Protein AF-A0A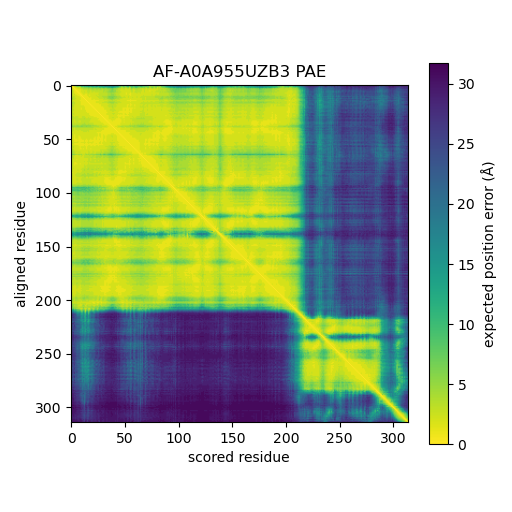955UZB3-F1 (afdb_monomer)

Secondary structure (DSSP, 8-state):
-PPP-GGGS--HHHHHHHHHHHHHHHHHHHHTTEEEETTTEEEEEE-HHHHHHHHHHHHHHTT---HHHHHHHHHHHHTT--BTTEEEEEEEE----GGGHHHHHHHTTTGGGTEEEEESSGGG-EEEE-EE-GGG-BTTB--SEEEEEEE--HHHHHHHHH--SSS-EEEEEEETTEEEEEEPPHHHHHHHHHHHHT-PPPS--GGGS-SS-----EEEEEE-SSEEEEEE----SSEEEEEEESS--S-STTS-HHHHHHHHHHHHHHHHHHHTTT-EEEE----B-TT-PBPPTTS-----PEEEE-----

Solvent-accessible surface area (backbone atoms only — not comparable to full-atom values): 17820 Å² total; per-residue (Å²): 76,82,82,83,53,76,81,74,47,59,56,60,77,55,34,67,76,45,39,71,64,42,50,52,51,50,56,59,56,44,59,39,28,50,46,64,42,64,91,42,34,34,36,36,51,38,35,73,61,59,40,51,49,48,47,51,51,47,32,49,75,70,61,56,81,48,69,70,61,49,50,50,46,47,55,64,48,48,77,40,50,33,33,60,47,28,50,18,29,40,39,36,54,59,64,91,50,77,91,46,41,64,64,53,36,65,57,48,59,70,42,64,84,24,36,29,46,33,34,41,61,76,94,77,34,38,76,32,57,41,44,61,49,68,92,72,61,50,102,89,52,60,66,54,64,46,50,34,35,34,64,35,54,74,66,47,43,53,47,56,69,67,43,45,91,89,33,34,42,27,45,36,29,70,26,96,79,52,70,33,64,31,72,56,50,72,62,29,50,54,52,53,43,24,40,42,69,50,62,65,79,78,82,70,62,51,84,80,53,65,90,60,76,81,85,57,71,60,47,74,78,45,76,60,94,47,36,34,34,29,36,60,71,69,91,59,94,46,58,52,39,36,53,44,65,67,62,94,64,85,31,48,76,73,38,56,69,68,45,53,50,50,48,56,51,51,53,50,50,53,38,52,59,32,45,78,69,74,29,55,52,50,81,53,89,55,44,56,47,83,81,74,51,84,69,60,99,86,59,82,58,26,71,39,46,38,47,33,58,60,80,85,88,121

Sequence (314 aa):
MSALAASDLLDRARYERVRDAYRARVIAHKRDRRVAVGELVSLVFEDRETVRYQILEMARVERIDDPAKLAHEIEVYGELLPTSHELAATLFIEIPEMGRIRSELDRLLGIDAHVALVVGRGDGAARVRARFDERQMEADRISAVHYLRFPLDDGARARFLASDDAEPARLVIDHPAYAFETELAGGVRESLRRDLRGETPSLLDPSSVPAGAPTAPVRVLEEDALVRVVEPALRRRVVHLRVEPRAAVASLADCEPAVAAALFEKARGIAGSLAARGVAARVVGVFQAADGRAAPADAGAALEVVSLEASTDA

Mean predicted aligned error: 13.94 Å

Radius of gyration: 27.46 Å; Cα contacts (8 Å, |Δi|>4): 527; chains: 1; bounding box: 63×45×78 Å

Nearest PDB structures (foldseek):
  3fjv-assembly1_A  TM=9.190E-01  e=9.239E-17  Burkholderia pseud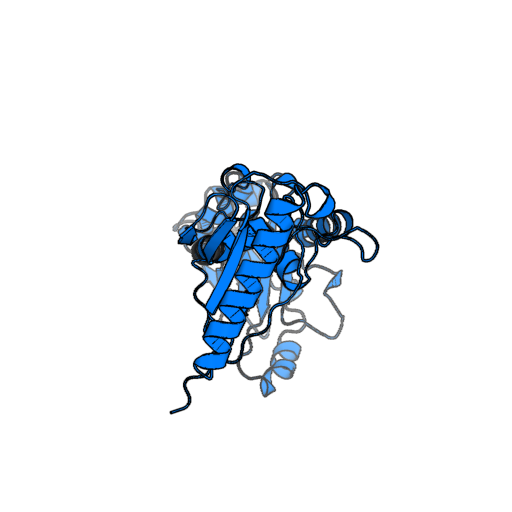omallei K96243
  3fjv-assembly1_B  TM=9.157E-01  e=4.015E-14  Burkholderia pseudomallei K96243
  6j65-assembly1_B  TM=5.596E-01  e=3.535E-02  Homo sapiens
  4egu-assembly1_B  TM=5.443E-01  e=5.544E-02  Clostridioides difficile 630
  3ksv-assembly1_A-2  TM=5.662E-01  e=6.205E-02  Leishmania major

Foldseek 3Di:
DDADDPLLADQLQLCVVCVVVLVVVVVVLQVLQWDDWPDFKIKGWDAPSNLRNVLNVCCNVVVPPDPVVSVVSSVVSSVQHAELFKIKIKMAGHDPDPVCVVVVFQLCQPLQQFKWKWWFDDPPIDTFRKHWDPVQDDNRTDDRMTMIMGGHDPSNSVRLLVGDPRTWIKIFGCDPSRGTIDTNDPSNSVQVNCSSVVNHDDSDDNVVRDQFHDPAVWAFPDDDPFWTKTFHPDDDLWTKIFIGTPDDAQFLVRDDPVSNVVSVVVLVVVCVVCVVVVWHKDWDFAAAGRNGDGDPPPDDGGGDIIITDDDPPD

Structure (mmCIF, N/CA/C/O backbone):
data_AF-A0A955UZB3-F1
#
_entry.id   AF-A0A955UZB3-F1
#
loop_
_atom_site.group_PDB
_atom_site.id
_atom_site.type_symbol
_atom_site.label_atom_id
_atom_site.label_alt_id
_atom_site.label_comp_id
_atom_site.label_asym_id
_atom_site.label_entity_id
_atom_site.label_seq_id
_atom_site.pdbx_PDB_ins_code
_atom_site.Cartn_x
_atom_site.Cartn_y
_atom_site.Cartn_z
_atom_site.occupancy
_atom_site.B_iso_or_equiv
_atom_site.auth_seq_id
_atom_site.auth_comp_id
_atom_site.auth_asym_id
_atom_site.auth_atom_id
_atom_site.pdbx_PDB_model_num
ATOM 1 N N . MET A 1 1 ? 10.218 7.848 8.404 1.00 74.56 1 MET A N 1
ATOM 2 C CA . MET A 1 1 ? 10.683 7.100 7.222 1.00 74.56 1 MET A CA 1
ATOM 3 C C . MET A 1 1 ? 11.091 8.089 6.140 1.00 74.56 1 MET A C 1
ATOM 5 O O . MET A 1 1 ? 10.498 9.158 6.079 1.00 74.56 1 MET A O 1
ATOM 9 N N . SER A 1 2 ? 12.118 7.780 5.349 1.00 76.31 2 SER A N 1
ATOM 10 C CA . SER A 1 2 ? 12.613 8.665 4.284 1.00 76.31 2 SER A CA 1
ATOM 11 C C . SER A 1 2 ? 11.694 8.633 3.060 1.00 76.31 2 SER A C 1
ATOM 13 O O . SER A 1 2 ? 11.136 7.579 2.747 1.00 76.31 2 SER A O 1
ATOM 15 N N . ALA A 1 3 ? 11.582 9.752 2.339 1.00 85.50 3 ALA A N 1
ATOM 16 C CA . ALA A 1 3 ? 10.900 9.800 1.045 1.00 85.50 3 ALA A CA 1
ATOM 17 C C . ALA A 1 3 ? 11.567 8.855 0.025 1.00 85.50 3 ALA A C 1
ATOM 19 O O . ALA A 1 3 ? 12.740 8.488 0.170 1.00 85.50 3 ALA A O 1
ATOM 20 N N . LEU A 1 4 ? 10.814 8.400 -0.977 1.00 90.12 4 LEU A N 1
ATOM 21 C CA . LEU A 1 4 ? 11.386 7.700 -2.130 1.00 90.12 4 LEU A CA 1
ATOM 22 C C . LEU A 1 4 ? 12.023 8.721 -3.076 1.00 90.12 4 LEU A C 1
ATOM 24 O O . LEU A 1 4 ? 11.486 9.804 -3.283 1.00 90.12 4 LEU A O 1
ATOM 28 N N . ALA A 1 5 ? 13.166 8.364 -3.649 1.00 90.06 5 ALA A N 1
ATOM 29 C CA . ALA A 1 5 ? 13.839 9.118 -4.695 1.00 90.06 5 ALA A CA 1
ATOM 30 C C . ALA A 1 5 ? 13.993 8.251 -5.949 1.00 90.06 5 ALA A C 1
ATOM 32 O O . ALA A 1 5 ? 13.895 7.026 -5.895 1.00 90.06 5 ALA A O 1
ATOM 33 N N . ALA A 1 6 ? 14.309 8.867 -7.089 1.00 88.31 6 ALA A N 1
ATOM 34 C CA . ALA A 1 6 ? 14.537 8.128 -8.334 1.00 88.31 6 ALA A CA 1
ATOM 35 C C . ALA A 1 6 ? 15.644 7.060 -8.200 1.00 88.31 6 ALA A C 1
ATOM 37 O O . ALA A 1 6 ? 15.563 6.006 -8.822 1.00 88.31 6 ALA A O 1
ATOM 38 N N . SER A 1 7 ? 16.644 7.287 -7.340 1.00 89.25 7 SER A N 1
ATOM 39 C CA . SER A 1 7 ? 17.710 6.319 -7.039 1.00 89.25 7 SER A CA 1
ATOM 40 C C . SER A 1 7 ? 17.229 5.060 -6.308 1.00 89.25 7 SER A C 1
ATOM 42 O O . SER A 1 7 ? 17.940 4.058 -6.291 1.00 89.25 7 SER A O 1
ATOM 44 N N . ASP A 1 8 ? 16.040 5.097 -5.704 1.00 90.81 8 ASP A N 1
ATOM 45 C CA . ASP A 1 8 ? 15.404 3.936 -5.077 1.00 90.81 8 ASP A CA 1
ATOM 46 C C . ASP A 1 8 ? 14.668 3.041 -6.078 1.00 90.81 8 ASP A C 1
ATOM 48 O O . ASP A 1 8 ? 14.167 1.978 -5.700 1.00 90.81 8 ASP A O 1
ATOM 52 N N . LEU A 1 9 ? 14.566 3.479 -7.334 1.00 91.44 9 LEU A N 1
ATOM 53 C CA . LEU A 1 9 ? 13.826 2.813 -8.392 1.00 91.44 9 LEU A CA 1
ATOM 54 C C . LEU A 1 9 ? 14.780 2.232 -9.435 1.00 91.44 9 LEU A C 1
ATOM 56 O O . LEU A 1 9 ? 15.877 2.730 -9.689 1.00 91.44 9 LEU A O 1
ATOM 60 N N . LEU A 1 10 ? 14.334 1.151 -10.061 1.00 88.00 10 LEU A N 1
ATOM 61 C CA . LEU A 1 10 ? 14.941 0.638 -11.276 1.00 88.00 10 LEU A CA 1
ATOM 62 C C . LEU A 1 10 ? 14.291 1.314 -12.479 1.00 88.00 10 LEU A C 1
ATOM 64 O O . LEU A 1 10 ? 13.076 1.499 -12.497 1.00 88.00 10 LEU A O 1
ATOM 68 N N . ASP A 1 11 ? 15.080 1.605 -13.512 1.00 86.19 11 ASP A N 1
ATOM 69 C CA . ASP A 1 11 ? 14.500 1.876 -14.824 1.00 86.19 11 ASP A CA 1
ATOM 70 C C . ASP A 1 11 ? 13.706 0.657 -15.319 1.00 86.19 11 ASP A C 1
ATOM 72 O O . ASP A 1 11 ? 13.878 -0.474 -14.848 1.00 86.19 11 ASP A O 1
ATOM 76 N N . ARG A 1 12 ? 12.834 0.882 -16.300 1.00 85.19 12 ARG A N 1
ATOM 77 C CA . ARG A 1 12 ? 11.923 -0.143 -16.812 1.00 85.19 12 ARG A CA 1
ATOM 78 C C . ARG A 1 12 ? 12.655 -1.399 -17.296 1.00 85.19 12 ARG A C 1
ATOM 80 O O . ARG A 1 12 ? 12.210 -2.509 -17.018 1.00 85.19 12 ARG A O 1
ATOM 87 N N . ALA A 1 13 ? 13.796 -1.255 -17.971 1.00 81.00 13 ALA A N 1
ATOM 88 C CA . ALA A 1 13 ? 14.553 -2.391 -18.498 1.00 81.00 13 ALA A CA 1
ATOM 89 C C . ALA A 1 13 ? 15.200 -3.237 -17.388 1.00 81.00 13 ALA A C 1
ATOM 91 O O . ALA A 1 13 ? 15.264 -4.465 -17.499 1.00 81.00 13 ALA A O 1
ATOM 92 N N . ARG A 1 14 ? 15.692 -2.601 -16.320 1.00 84.94 14 ARG A N 1
ATOM 93 C CA . ARG A 1 14 ? 16.215 -3.271 -15.120 1.00 84.94 14 ARG A CA 1
ATOM 94 C C . ARG A 1 14 ? 15.098 -3.907 -14.311 1.00 84.94 14 ARG A C 1
ATOM 96 O O . ARG A 1 14 ? 15.254 -5.042 -13.863 1.00 84.94 14 ARG A O 1
ATOM 103 N N . TYR A 1 15 ? 13.976 -3.207 -14.171 1.00 88.56 15 TYR A N 1
ATOM 104 C CA . TYR A 1 15 ? 12.812 -3.689 -13.444 1.00 88.56 15 TYR A CA 1
ATOM 105 C C . TYR A 1 15 ? 12.257 -4.977 -14.054 1.00 88.56 15 TYR A C 1
ATOM 107 O O . TYR A 1 15 ? 12.118 -5.964 -13.336 1.00 88.56 15 TYR A O 1
ATOM 115 N N . GLU A 1 16 ? 12.052 -5.019 -15.375 1.00 83.88 16 GLU A N 1
ATOM 116 C CA . GLU A 1 16 ? 11.530 -6.204 -16.078 1.00 83.88 16 GLU A CA 1
ATOM 117 C C . GLU A 1 16 ? 12.358 -7.475 -15.814 1.00 83.88 16 GLU A C 1
ATOM 119 O O . GLU A 1 16 ? 11.808 -8.572 -15.747 1.00 83.88 16 GLU A O 1
ATOM 124 N N . ARG A 1 17 ? 13.673 -7.354 -15.581 1.00 83.31 17 ARG A N 1
ATOM 125 C CA . ARG A 1 17 ? 14.538 -8.514 -15.293 1.00 83.31 17 ARG A CA 1
ATOM 126 C C . ARG A 1 17 ? 14.298 -9.147 -13.933 1.00 83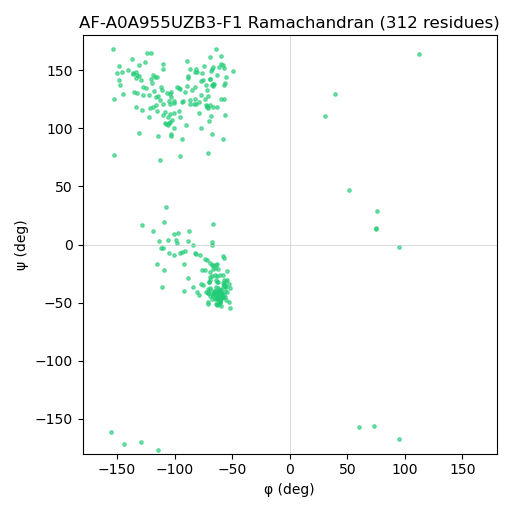.31 17 ARG A C 1
ATOM 128 O O . ARG A 1 17 ? 14.509 -10.345 -13.772 1.00 83.31 17 ARG A O 1
ATOM 135 N N . VAL A 1 18 ? 13.927 -8.341 -12.945 1.00 86.50 18 VAL A N 1
ATOM 136 C CA . VAL A 1 18 ? 13.746 -8.790 -11.557 1.00 86.50 18 VAL A CA 1
ATOM 137 C C . VAL A 1 18 ? 12.285 -8.796 -11.134 1.00 86.50 18 VAL A C 1
ATOM 139 O O . VAL A 1 18 ? 11.983 -9.215 -10.015 1.00 86.50 18 VAL A O 1
ATOM 142 N N . ARG A 1 19 ? 11.384 -8.349 -12.016 1.00 90.31 19 ARG A N 1
ATOM 143 C CA . ARG A 1 19 ? 9.974 -8.099 -11.731 1.00 90.31 19 ARG A CA 1
ATOM 144 C C . ARG A 1 19 ? 9.293 -9.294 -11.092 1.00 90.31 19 ARG A C 1
ATOM 146 O O . ARG A 1 19 ? 8.656 -9.118 -10.063 1.00 90.31 19 ARG A O 1
ATOM 153 N N . ASP A 1 20 ? 9.444 -10.493 -11.646 1.00 84.38 20 ASP A N 1
ATOM 154 C CA . ASP A 1 20 ? 8.743 -11.673 -11.127 1.00 84.38 20 ASP A CA 1
ATOM 155 C C . ASP A 1 20 ? 9.202 -12.038 -9.710 1.00 84.38 20 ASP A C 1
ATOM 157 O O . ASP A 1 20 ? 8.376 -12.276 -8.825 1.00 84.38 20 ASP A O 1
ATOM 161 N N . ALA A 1 21 ? 10.513 -11.995 -9.458 1.00 84.81 21 ALA A N 1
ATOM 162 C CA . ALA A 1 21 ? 11.074 -12.248 -8.135 1.00 84.81 21 ALA A CA 1
ATOM 163 C C . ALA A 1 21 ? 10.688 -11.148 -7.133 1.00 84.81 21 ALA A C 1
ATOM 165 O O . ALA A 1 21 ? 10.323 -11.443 -5.995 1.00 84.81 21 ALA A O 1
ATOM 166 N N . TYR A 1 22 ? 10.736 -9.880 -7.548 1.00 91.81 22 TYR A N 1
ATOM 167 C CA . TYR A 1 22 ? 10.346 -8.758 -6.699 1.00 91.81 22 TYR A CA 1
ATOM 168 C C . TYR A 1 22 ? 8.847 -8.768 -6.393 1.00 91.81 22 TYR A C 1
ATOM 170 O O . TYR A 1 22 ? 8.462 -8.652 -5.234 1.00 91.81 22 TYR A O 1
ATOM 178 N N . ARG A 1 23 ? 7.999 -9.019 -7.395 1.00 91.94 23 ARG A N 1
ATOM 179 C CA . ARG A 1 23 ? 6.551 -9.186 -7.236 1.00 91.94 23 ARG A CA 1
ATOM 180 C C . ARG A 1 23 ? 6.226 -10.306 -6.253 1.00 91.94 23 ARG A C 1
ATOM 182 O O . ARG A 1 23 ? 5.368 -10.116 -5.399 1.00 91.94 23 ARG A O 1
ATOM 189 N N . ALA A 1 24 ? 6.914 -11.446 -6.331 1.00 87.94 24 ALA A N 1
ATOM 190 C CA . ALA A 1 24 ? 6.729 -12.533 -5.369 1.00 87.94 24 ALA A CA 1
ATOM 191 C C . ALA A 1 24 ? 7.068 -12.096 -3.931 1.00 87.94 24 ALA A C 1
ATOM 193 O O . ALA A 1 24 ? 6.295 -12.376 -3.013 1.00 87.94 24 ALA A O 1
ATOM 194 N N . ARG A 1 25 ? 8.169 -11.351 -3.738 1.00 93.62 25 ARG A N 1
ATOM 195 C CA . ARG A 1 25 ? 8.534 -10.776 -2.430 1.00 93.62 25 ARG A CA 1
ATOM 196 C C . ARG A 1 25 ? 7.497 -9.769 -1.932 1.00 93.62 25 ARG A C 1
ATOM 198 O O . ARG A 1 25 ? 7.107 -9.845 -0.773 1.00 93.62 25 ARG A O 1
ATOM 205 N N . VAL A 1 26 ? 6.995 -8.887 -2.798 1.00 93.56 26 VAL A N 1
ATOM 206 C CA . VAL A 1 26 ? 5.958 -7.901 -2.448 1.00 93.56 26 VAL A CA 1
ATOM 207 C C . VAL A 1 26 ? 4.631 -8.580 -2.099 1.00 93.56 26 VAL A C 1
ATOM 209 O O . VAL A 1 26 ? 3.981 -8.176 -1.142 1.00 93.56 26 VAL A O 1
ATOM 212 N N . ILE A 1 27 ? 4.227 -9.634 -2.817 1.00 88.06 27 ILE A N 1
ATOM 213 C CA . ILE A 1 27 ? 3.024 -10.415 -2.477 1.00 88.06 27 ILE A CA 1
ATOM 214 C C . ILE A 1 27 ? 3.173 -11.058 -1.098 1.00 88.06 27 ILE A C 1
ATOM 216 O O . ILE A 1 27 ? 2.236 -11.010 -0.306 1.00 88.06 27 ILE A O 1
ATOM 220 N N . ALA A 1 28 ? 4.334 -11.655 -0.808 1.00 92.62 28 ALA A N 1
ATOM 221 C CA . ALA A 1 28 ? 4.604 -12.240 0.502 1.00 92.62 28 ALA A CA 1
ATOM 222 C C . ALA A 1 28 ? 4.559 -11.174 1.606 1.00 92.62 28 ALA A C 1
ATOM 224 O O . ALA A 1 28 ? 3.878 -11.373 2.606 1.00 92.62 28 ALA A O 1
ATOM 225 N N . HIS A 1 29 ? 5.196 -10.025 1.376 1.00 95.19 29 HIS A N 1
ATOM 226 C CA . HIS A 1 29 ? 5.191 -8.877 2.283 1.00 95.19 29 HIS A CA 1
ATOM 227 C C . HIS A 1 29 ? 3.784 -8.335 2.550 1.00 95.19 29 HIS A C 1
ATOM 229 O O . HIS A 1 29 ? 3.411 -8.117 3.697 1.00 95.19 29 HIS A O 1
ATOM 235 N N . LYS A 1 30 ? 2.948 -8.209 1.510 1.00 93.94 30 LYS A N 1
ATOM 236 C CA . LYS A 1 30 ? 1.568 -7.715 1.634 1.00 93.94 30 LYS A CA 1
ATOM 237 C C . LYS A 1 30 ? 0.659 -8.602 2.492 1.00 93.94 30 LYS A C 1
ATOM 239 O O . LYS A 1 30 ? -0.389 -8.122 2.921 1.00 93.94 30 LYS A O 1
ATOM 244 N N . ARG A 1 31 ? 1.029 -9.859 2.773 1.00 94.75 31 ARG A N 1
ATOM 245 C CA . ARG A 1 31 ? 0.251 -10.737 3.670 1.00 94.75 31 ARG A CA 1
ATOM 246 C C . ARG A 1 31 ? 0.158 -10.164 5.080 1.00 94.75 31 ARG A C 1
ATOM 248 O O . ARG A 1 31 ? -0.932 -10.139 5.634 1.00 94.75 31 ARG A O 1
ATOM 255 N N . ASP A 1 32 ? 1.257 -9.616 5.591 1.00 97.12 32 ASP A N 1
ATOM 256 C CA . ASP A 1 32 ? 1.308 -8.963 6.905 1.00 97.12 32 ASP A CA 1
ATOM 257 C C . ASP A 1 32 ? 0.929 -7.472 6.835 1.00 97.12 32 ASP A C 1
ATOM 259 O O . ASP A 1 32 ? 1.111 -6.718 7.786 1.00 97.12 32 ASP A O 1
ATOM 263 N N . ARG A 1 33 ? 0.386 -7.019 5.702 1.00 97.62 33 ARG A N 1
ATOM 264 C CA . ARG A 1 33 ? -0.089 -5.641 5.501 1.00 97.62 33 ARG A CA 1
ATOM 265 C C . ARG A 1 33 ? -1.584 -5.548 5.280 1.00 97.62 33 ARG A C 1
ATOM 267 O O . ARG A 1 33 ? -2.131 -4.454 5.363 1.00 97.62 33 ARG A O 1
ATOM 274 N N . ARG A 1 34 ? -2.231 -6.664 4.946 1.00 97.69 34 ARG A N 1
ATOM 275 C CA . ARG A 1 34 ? -3.636 -6.700 4.559 1.00 97.69 34 ARG A CA 1
ATOM 276 C C . ARG A 1 34 ? -4.493 -7.226 5.698 1.00 97.69 34 ARG A C 1
ATOM 278 O O . ARG A 1 34 ? -4.254 -8.315 6.206 1.00 97.69 34 ARG A O 1
ATOM 285 N N . VAL A 1 35 ? -5.522 -6.468 6.047 1.00 98.50 35 VAL A N 1
ATOM 286 C CA . VAL A 1 35 ? -6.464 -6.803 7.113 1.00 98.50 35 VAL A CA 1
ATOM 287 C C . VAL A 1 35 ? -7.873 -6.690 6.557 1.00 98.50 35 VAL A C 1
ATOM 289 O O . VAL A 1 35 ? -8.297 -5.607 6.162 1.00 98.50 35 VAL A O 1
ATOM 292 N N . ALA A 1 36 ? -8.589 -7.809 6.498 1.00 98.31 36 ALA A N 1
ATOM 293 C CA . ALA A 1 36 ? -10.021 -7.800 6.221 1.00 98.31 36 ALA A CA 1
ATOM 294 C C . ALA A 1 36 ? -10.778 -7.329 7.468 1.00 98.31 36 ALA A C 1
ATOM 296 O O . ALA A 1 36 ? -10.397 -7.682 8.580 1.00 98.31 36 ALA A O 1
ATOM 297 N N . VAL A 1 37 ? -11.833 -6.540 7.282 1.00 98.25 37 VAL A N 1
ATOM 298 C CA . VAL A 1 37 ? -12.716 -6.057 8.346 1.00 98.25 37 VAL A CA 1
ATOM 299 C C . VAL A 1 37 ? -14.151 -6.315 7.904 1.00 98.25 37 VAL A C 1
ATOM 301 O O . VAL A 1 37 ? -14.734 -5.549 7.136 1.00 98.25 37 VAL A O 1
ATOM 304 N N . GLY A 1 38 ? -14.711 -7.435 8.358 1.00 97.25 38 GLY A N 1
ATOM 305 C CA . GLY A 1 38 ? -15.972 -7.964 7.836 1.00 97.25 38 GLY A CA 1
ATOM 306 C C . GLY A 1 38 ? -15.825 -8.582 6.439 1.00 97.25 38 GLY A C 1
ATOM 307 O O . GLY A 1 38 ? -14.745 -9.025 6.057 1.00 97.25 38 GLY A O 1
ATOM 308 N N . GLU A 1 39 ? -16.928 -8.635 5.693 1.00 94.75 39 GLU A N 1
ATOM 309 C CA . GLU A 1 39 ? -17.024 -9.354 4.411 1.00 94.75 39 GLU A CA 1
ATOM 310 C C . GLU A 1 39 ? -16.630 -8.526 3.179 1.00 94.75 39 GLU A C 1
ATOM 312 O O . GLU A 1 39 ? -16.186 -9.089 2.183 1.00 94.75 39 GLU A O 1
ATOM 317 N N . LEU A 1 40 ? -16.815 -7.205 3.229 1.00 96.06 40 LEU A N 1
ATOM 318 C CA . LEU A 1 40 ? -16.673 -6.305 2.079 1.00 96.06 40 LEU A CA 1
ATOM 319 C C . LEU A 1 40 ? -15.440 -5.413 2.157 1.00 96.06 40 LEU A C 1
ATOM 321 O O . LEU A 1 40 ? -15.023 -4.887 1.136 1.00 96.06 40 LEU A O 1
ATOM 325 N N . VAL A 1 41 ? -14.878 -5.177 3.340 1.00 97.75 41 VAL A N 1
ATOM 326 C CA . VAL A 1 41 ? -13.824 -4.172 3.515 1.00 97.75 41 VAL A CA 1
ATOM 327 C C . VAL A 1 41 ? -12.493 -4.837 3.815 1.00 97.75 41 VAL A C 1
ATOM 329 O O . VAL A 1 41 ? -12.396 -5.695 4.690 1.00 97.75 41 VAL A O 1
ATOM 332 N N . SER A 1 42 ? -11.439 -4.402 3.129 1.00 97.81 42 SER A N 1
ATOM 333 C CA . SER A 1 42 ? -10.064 -4.712 3.512 1.00 97.81 42 SER A CA 1
ATOM 334 C C . SER A 1 42 ? -9.190 -3.464 3.494 1.00 97.81 42 SER A C 1
ATOM 336 O O . SER A 1 42 ? -9.392 -2.566 2.683 1.00 97.81 42 SER A O 1
ATOM 338 N N . LEU A 1 43 ? -8.221 -3.386 4.402 1.00 98.56 43 LEU A N 1
ATOM 339 C CA . LEU A 1 43 ? -7.203 -2.342 4.413 1.00 98.56 43 LEU A CA 1
ATOM 340 C C . LEU A 1 43 ? -5.852 -2.967 4.090 1.00 98.56 43 LEU A C 1
ATOM 342 O O . LEU A 1 43 ? -5.499 -4.006 4.645 1.00 98.56 43 LEU A O 1
ATOM 346 N N . VAL A 1 44 ? -5.085 -2.323 3.216 1.00 98.19 44 VAL A N 1
ATOM 347 C CA . VAL A 1 44 ? -3.671 -2.621 2.978 1.00 98.19 44 VAL A CA 1
ATOM 348 C C . VAL A 1 44 ? -2.859 -1.461 3.530 1.00 98.19 44 VAL A C 1
ATOM 350 O O . VAL A 1 44 ? -2.916 -0.364 2.987 1.00 98.19 44 VAL A O 1
ATOM 353 N N . PHE A 1 45 ? -2.116 -1.692 4.608 1.00 98.50 45 PHE A N 1
ATOM 354 C CA . PHE A 1 45 ? -1.209 -0.691 5.160 1.00 98.50 45 PHE A CA 1
ATOM 355 C C . PHE A 1 45 ? 0.009 -0.516 4.257 1.00 98.50 45 PHE A C 1
ATOM 357 O O . PHE A 1 45 ? 0.780 -1.458 4.046 1.00 98.50 45 PHE A O 1
ATOM 364 N N . GLU A 1 46 ? 0.178 0.698 3.754 1.00 97.88 46 GLU A N 1
ATOM 365 C CA . GLU A 1 46 ? 1.217 1.042 2.795 1.00 97.88 46 GLU A CA 1
ATOM 366 C C . GLU A 1 46 ? 2.549 1.315 3.508 1.00 97.88 46 GLU A C 1
ATOM 368 O O . GLU A 1 46 ? 2.592 1.784 4.646 1.00 97.88 46 GLU A O 1
ATOM 373 N N . ASP A 1 47 ? 3.652 0.999 2.838 1.00 96.88 47 ASP A N 1
ATOM 374 C CA . ASP A 1 47 ? 5.006 1.331 3.261 1.00 96.88 47 ASP A CA 1
ATOM 375 C C . ASP A 1 47 ? 5.899 1.657 2.070 1.00 96.88 47 ASP A C 1
ATOM 377 O O . ASP A 1 47 ? 5.464 1.749 0.923 1.00 96.88 47 ASP A O 1
ATOM 381 N N . ARG A 1 48 ? 7.195 1.805 2.340 1.00 95.50 48 ARG A N 1
ATOM 382 C CA . ARG A 1 48 ? 8.183 2.064 1.301 1.00 95.50 48 ARG A CA 1
ATOM 383 C C . ARG A 1 48 ? 8.179 1.021 0.183 1.00 95.50 48 ARG A C 1
ATOM 385 O O . ARG A 1 48 ? 8.383 1.400 -0.963 1.00 95.50 48 ARG A O 1
ATOM 392 N N . GLU A 1 49 ? 7.960 -0.259 0.473 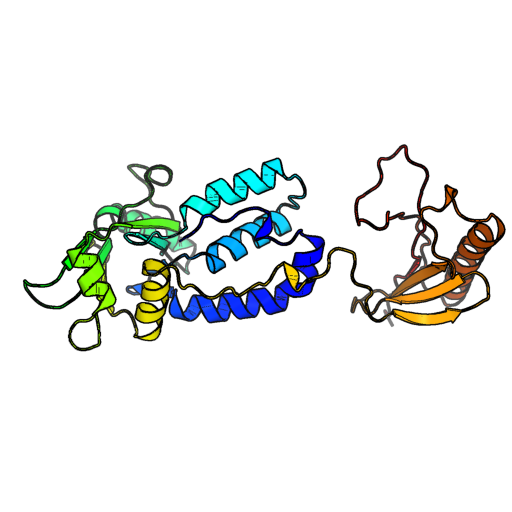1.00 95.81 49 GLU A N 1
ATOM 393 C CA . GLU A 1 49 ? 8.038 -1.327 -0.527 1.00 95.81 49 GLU A CA 1
ATOM 394 C C . GLU A 1 49 ? 6.747 -1.496 -1.320 1.00 95.81 49 GLU A C 1
ATOM 396 O O . GLU A 1 49 ? 6.807 -1.752 -2.525 1.00 95.81 49 GLU A O 1
ATOM 401 N N . THR A 1 50 ? 5.583 -1.328 -0.690 1.00 95.81 50 THR A N 1
ATOM 402 C CA . THR A 1 50 ? 4.309 -1.349 -1.414 1.00 95.81 50 THR A CA 1
ATOM 403 C C . THR A 1 50 ? 4.205 -0.160 -2.368 1.00 95.81 50 THR A C 1
ATOM 405 O O . THR A 1 50 ? 3.847 -0.364 -3.532 1.00 95.81 50 THR A O 1
ATOM 408 N N . VAL A 1 51 ? 4.625 1.028 -1.918 1.00 96.12 51 VAL A N 1
ATOM 409 C CA . VAL A 1 51 ? 4.676 2.263 -2.714 1.00 96.12 51 VAL A CA 1
ATOM 410 C C . VAL A 1 51 ? 5.726 2.160 -3.820 1.00 96.12 51 VAL A C 1
ATOM 412 O O . VAL A 1 51 ? 5.427 2.426 -4.984 1.00 96.12 51 VAL A O 1
ATOM 415 N N . ARG A 1 52 ? 6.943 1.688 -3.507 1.00 96.69 52 ARG A N 1
ATOM 416 C CA . ARG A 1 52 ? 7.985 1.447 -4.522 1.00 96.69 52 ARG A CA 1
ATOM 417 C C . ARG A 1 52 ? 7.485 0.503 -5.615 1.00 96.69 52 ARG A C 1
ATOM 419 O O . ARG A 1 52 ? 7.695 0.766 -6.798 1.00 96.69 52 ARG A O 1
ATOM 426 N N . TYR A 1 53 ? 6.819 -0.587 -5.235 1.00 96.00 53 TYR A N 1
ATOM 427 C CA . TYR A 1 53 ? 6.251 -1.530 -6.194 1.00 96.00 53 TYR A CA 1
ATOM 428 C C . TYR A 1 53 ? 5.161 -0.896 -7.067 1.00 96.00 53 TYR A C 1
ATOM 430 O O . TYR A 1 53 ? 5.159 -1.143 -8.271 1.00 96.00 53 TYR A O 1
ATOM 438 N N . GLN A 1 54 ? 4.275 -0.072 -6.496 1.00 94.19 54 GLN A N 1
ATOM 439 C CA . GLN A 1 54 ? 3.245 0.647 -7.255 1.00 94.19 54 GLN A CA 1
ATOM 440 C C . GLN A 1 54 ? 3.864 1.580 -8.299 1.00 94.19 54 GLN A C 1
ATOM 442 O O . GLN A 1 54 ? 3.514 1.471 -9.471 1.00 94.19 54 GLN A O 1
ATOM 447 N N . ILE A 1 55 ? 4.842 2.405 -7.912 1.00 95.25 55 ILE A N 1
ATOM 448 C CA . ILE A 1 55 ? 5.525 3.324 -8.837 1.00 95.25 55 ILE A CA 1
ATOM 449 C C . ILE A 1 55 ? 6.205 2.549 -9.974 1.00 95.25 55 ILE A C 1
ATOM 451 O O . ILE A 1 55 ? 6.085 2.920 -11.140 1.00 95.25 55 ILE A O 1
ATOM 455 N N . LEU A 1 56 ? 6.893 1.444 -9.660 1.00 94.88 56 LEU A N 1
ATOM 456 C CA . LEU A 1 56 ? 7.559 0.619 -10.674 1.00 94.88 56 LEU A CA 1
ATOM 457 C C . LEU A 1 56 ? 6.565 -0.041 -11.638 1.00 94.88 56 LEU A C 1
ATOM 459 O O . LEU A 1 56 ? 6.820 -0.091 -12.841 1.00 94.88 56 LEU A O 1
ATOM 463 N N . GLU A 1 57 ? 5.431 -0.535 -11.137 1.00 94.50 57 GLU A N 1
ATOM 464 C CA . GLU A 1 57 ? 4.392 -1.113 -11.992 1.00 94.50 57 GLU A CA 1
ATOM 465 C C . GLU A 1 57 ? 3.701 -0.053 -12.853 1.00 94.50 57 GLU A C 1
ATOM 467 O O . GLU A 1 57 ? 3.467 -0.320 -14.033 1.00 94.50 57 GLU A O 1
ATOM 472 N N . MET A 1 58 ? 3.445 1.144 -12.318 1.00 89.06 58 MET A N 1
ATOM 473 C CA . MET A 1 58 ? 2.900 2.267 -13.088 1.00 89.06 58 MET A CA 1
ATOM 474 C C . MET A 1 58 ? 3.859 2.696 -14.192 1.00 89.06 58 MET A C 1
ATOM 476 O O . MET A 1 58 ? 3.486 2.695 -15.365 1.00 89.06 58 MET A O 1
ATOM 480 N N . ALA A 1 59 ? 5.130 2.934 -13.857 1.00 91.31 59 ALA A N 1
ATOM 481 C CA . ALA A 1 59 ? 6.147 3.282 -14.842 1.00 91.31 59 ALA A CA 1
ATOM 482 C C . ALA A 1 59 ? 6.302 2.209 -15.932 1.00 91.31 59 ALA A C 1
ATOM 484 O O . ALA A 1 59 ? 6.558 2.522 -17.096 1.00 91.31 59 ALA A O 1
ATOM 485 N N . ARG A 1 60 ? 6.108 0.931 -15.586 1.00 90.25 60 ARG A N 1
ATOM 486 C CA . ARG A 1 60 ? 6.143 -0.182 -16.541 1.00 90.25 60 ARG A CA 1
ATOM 487 C C . ARG A 1 60 ? 4.934 -0.192 -17.476 1.00 90.25 60 ARG A C 1
ATOM 489 O O . ARG A 1 60 ? 5.126 -0.307 -18.687 1.00 90.25 60 ARG A O 1
ATOM 496 N N . VAL A 1 61 ? 3.720 -0.115 -16.926 1.00 88.81 61 VAL A N 1
ATOM 497 C CA . VAL A 1 61 ? 2.460 -0.181 -17.689 1.00 88.81 61 VAL A CA 1
ATOM 498 C C . VAL A 1 61 ? 2.329 1.025 -18.614 1.00 88.81 61 VAL A C 1
ATOM 500 O O . VAL A 1 61 ? 2.098 0.849 -19.809 1.00 88.81 61 VAL A O 1
ATOM 503 N N . GLU A 1 62 ? 2.596 2.218 -18.089 1.00 88.50 62 GLU A N 1
ATOM 504 C CA . GLU A 1 62 ? 2.499 3.488 -18.817 1.00 88.50 62 GLU A CA 1
ATOM 505 C C . GLU A 1 62 ? 3.766 3.817 -19.627 1.00 88.50 62 GLU A C 1
ATOM 507 O O . GLU A 1 62 ? 3.839 4.839 -20.308 1.00 88.50 62 GLU A O 1
ATOM 512 N N . ARG A 1 63 ? 4.784 2.942 -19.581 1.00 87.31 63 ARG A N 1
ATOM 513 C CA . ARG A 1 63 ? 6.076 3.097 -20.276 1.00 87.31 63 ARG A CA 1
ATOM 514 C C . ARG A 1 63 ? 6.732 4.458 -20.004 1.00 87.31 63 ARG A C 1
ATOM 516 O O . ARG A 1 63 ? 7.207 5.133 -20.919 1.00 87.31 63 ARG A O 1
ATOM 523 N N . ILE A 1 64 ? 6.762 4.851 -18.734 1.00 83.88 64 ILE A N 1
ATOM 524 C CA . ILE A 1 64 ? 7.342 6.111 -18.274 1.00 83.88 64 ILE A CA 1
ATOM 525 C C . ILE A 1 64 ? 8.867 5.981 -18.253 1.00 83.88 64 ILE A C 1
ATOM 527 O O . ILE A 1 64 ? 9.444 5.425 -17.323 1.00 83.88 64 ILE A O 1
ATOM 531 N N . ASP A 1 65 ? 9.512 6.512 -19.291 1.00 82.81 65 ASP A N 1
ATOM 532 C CA . ASP A 1 65 ? 10.976 6.626 -19.380 1.00 82.81 65 ASP A CA 1
ATOM 533 C C . ASP A 1 65 ? 11.462 8.081 -19.140 1.00 82.81 65 ASP A C 1
ATOM 535 O O . ASP A 1 65 ? 12.662 8.337 -19.047 1.00 82.81 65 ASP A O 1
ATOM 539 N N . ASP A 1 66 ? 10.532 9.040 -19.034 1.00 86.50 66 ASP A N 1
ATOM 540 C CA . ASP A 1 66 ? 10.800 10.460 -18.772 1.00 86.50 66 ASP A CA 1
ATOM 541 C C . ASP A 1 66 ? 11.025 10.709 -17.264 1.00 86.50 66 ASP A C 1
ATOM 543 O O . ASP A 1 66 ? 10.109 10.458 -16.469 1.00 86.50 66 ASP A O 1
ATOM 547 N N . PRO A 1 67 ? 12.195 11.237 -16.846 1.00 88.81 67 PRO A N 1
ATOM 548 C CA . PRO A 1 67 ? 12.486 11.531 -15.444 1.00 88.81 67 PRO A CA 1
ATOM 549 C C . PRO A 1 67 ? 11.491 12.479 -14.767 1.00 88.81 67 PRO A C 1
ATOM 551 O O . PRO A 1 67 ? 11.230 12.316 -13.577 1.00 88.81 67 PRO A O 1
ATOM 554 N N . ALA A 1 68 ? 10.931 13.455 -15.491 1.00 90.62 68 ALA A N 1
ATOM 555 C CA . ALA A 1 68 ? 9.982 14.411 -14.920 1.00 90.62 68 ALA A CA 1
ATOM 556 C C . ALA A 1 68 ? 8.640 13.738 -14.608 1.00 90.62 68 ALA A C 1
ATOM 558 O O . ALA A 1 68 ? 8.072 13.943 -13.536 1.00 90.62 68 ALA A O 1
ATOM 559 N N . LYS A 1 69 ? 8.170 12.870 -15.511 1.00 91.19 69 LYS A N 1
ATOM 560 C CA . LYS A 1 69 ? 6.975 12.052 -15.269 1.00 91.19 69 LYS A CA 1
ATOM 561 C C . LYS A 1 69 ? 7.201 11.067 -14.127 1.00 91.19 69 LYS A C 1
ATOM 563 O O . LYS A 1 69 ? 6.344 10.943 -13.266 1.00 91.19 69 LYS A O 1
ATOM 568 N N . LEU A 1 70 ? 8.369 10.423 -14.065 1.00 90.88 70 LEU A N 1
ATOM 569 C CA . LEU A 1 70 ? 8.700 9.526 -12.955 1.00 90.88 70 LEU A CA 1
ATOM 570 C C . LEU A 1 70 ? 8.743 10.265 -11.609 1.00 90.88 70 LEU A C 1
ATOM 572 O O . LEU A 1 70 ? 8.267 9.738 -10.609 1.00 90.88 70 LEU A O 1
ATOM 576 N N . ALA A 1 71 ? 9.298 11.479 -11.575 1.00 92.19 71 ALA A N 1
ATOM 577 C CA . ALA A 1 71 ? 9.303 12.306 -10.372 1.00 92.19 71 ALA A CA 1
ATOM 578 C C . ALA A 1 71 ? 7.880 12.644 -9.906 1.00 92.19 71 ALA A C 1
ATOM 580 O O . ALA A 1 71 ? 7.612 12.588 -8.709 1.00 92.19 71 ALA A O 1
ATOM 581 N N . HIS A 1 72 ? 6.968 12.915 -10.842 1.00 92.00 72 HIS A N 1
ATOM 582 C CA . HIS A 1 72 ? 5.558 13.124 -10.529 1.00 92.00 72 HIS A CA 1
ATOM 583 C C . HIS A 1 72 ? 4.899 11.866 -9.939 1.00 92.00 72 HIS A C 1
ATOM 585 O O . HIS A 1 72 ? 4.231 11.959 -8.915 1.00 92.00 72 HIS A O 1
ATOM 591 N N . GLU A 1 73 ? 5.148 10.678 -10.503 1.00 92.25 73 GLU A N 1
ATOM 592 C CA . GLU A 1 73 ? 4.656 9.418 -9.919 1.00 92.25 73 GLU A CA 1
ATOM 593 C C . GLU A 1 73 ? 5.189 9.205 -8.492 1.00 92.25 73 GLU A C 1
ATOM 595 O O . GLU A 1 73 ? 4.448 8.808 -7.593 1.00 92.25 73 GLU A O 1
ATOM 600 N N . ILE A 1 74 ? 6.473 9.497 -8.255 1.00 94.25 74 ILE A N 1
ATOM 601 C CA . ILE A 1 74 ? 7.074 9.419 -6.915 1.00 94.25 74 ILE A CA 1
ATOM 602 C C . ILE A 1 74 ? 6.383 10.373 -5.942 1.00 94.25 74 ILE A C 1
ATOM 604 O O . ILE A 1 74 ? 6.158 9.995 -4.795 1.00 94.25 74 ILE A O 1
ATOM 608 N N . GLU A 1 75 ? 6.073 11.593 -6.373 1.00 93.06 75 GLU A N 1
ATOM 609 C CA . GLU A 1 75 ? 5.380 12.586 -5.553 1.00 93.06 75 GLU A CA 1
ATOM 610 C C . GLU A 1 75 ? 3.976 12.100 -5.181 1.00 93.06 75 GLU A C 1
ATOM 612 O O . GLU A 1 75 ? 3.663 12.005 -3.995 1.00 93.06 75 GLU A O 1
ATOM 617 N N . VAL A 1 76 ? 3.183 11.693 -6.177 1.00 90.56 76 VAL A N 1
ATOM 618 C CA . VAL A 1 76 ? 1.799 11.230 -5.994 1.00 90.56 76 VAL A CA 1
ATOM 619 C C . VAL A 1 76 ? 1.736 10.011 -5.075 1.00 90.56 76 VAL A C 1
ATOM 621 O O . VAL A 1 76 ? 1.028 10.017 -4.072 1.00 90.56 76 VAL A O 1
ATOM 624 N N . TYR A 1 77 ? 2.505 8.961 -5.366 1.00 91.50 77 TYR A N 1
ATOM 625 C CA . TYR A 1 77 ? 2.495 7.746 -4.545 1.00 91.50 77 TYR A CA 1
ATOM 626 C C . TYR A 1 77 ? 3.259 7.917 -3.223 1.00 91.50 77 TYR A C 1
ATOM 628 O O . TYR A 1 77 ? 3.003 7.199 -2.255 1.00 91.50 77 TYR A O 1
ATOM 636 N N . GLY A 1 78 ? 4.179 8.882 -3.139 1.00 93.31 78 GLY A N 1
ATOM 637 C CA . GLY A 1 78 ? 4.895 9.237 -1.913 1.00 93.31 78 GLY A CA 1
ATOM 638 C C . GLY A 1 78 ? 3.962 9.708 -0.795 1.00 93.31 78 GLY A C 1
ATOM 639 O O . GLY A 1 78 ? 4.253 9.485 0.383 1.00 93.31 78 GLY A O 1
ATOM 640 N N . GLU A 1 79 ? 2.795 10.250 -1.150 1.00 91.38 79 GLU A N 1
ATOM 641 C CA . GLU A 1 79 ? 1.698 10.563 -0.229 1.00 91.38 79 GLU A CA 1
ATOM 642 C C . GLU A 1 79 ? 1.030 9.322 0.388 1.00 91.38 79 GLU A C 1
ATOM 644 O O . GLU A 1 79 ? 0.100 9.465 1.179 1.00 91.38 79 GLU A O 1
ATOM 649 N N . LEU A 1 80 ? 1.491 8.107 0.095 1.00 93.38 80 LEU A N 1
ATOM 650 C CA . LEU A 1 80 ? 1.074 6.880 0.782 1.00 93.38 80 LEU A CA 1
ATOM 651 C C . LEU A 1 80 ? 2.151 6.345 1.733 1.00 93.38 80 LEU A C 1
ATOM 653 O O . LEU A 1 80 ? 1.969 5.300 2.351 1.00 93.38 80 LEU A O 1
ATOM 657 N N . LEU A 1 81 ? 3.274 7.051 1.895 1.00 95.75 81 LEU A N 1
ATOM 658 C CA . LEU A 1 81 ? 4.305 6.649 2.848 1.00 95.75 81 LEU A CA 1
ATOM 659 C C . LEU A 1 81 ? 3.897 7.010 4.290 1.00 95.75 81 LEU A C 1
ATOM 661 O O . LEU A 1 81 ? 3.575 8.176 4.563 1.00 95.75 81 LEU A O 1
ATOM 665 N N . PRO A 1 82 ? 3.961 6.057 5.241 1.00 96.44 82 PRO A N 1
ATOM 666 C CA . PRO A 1 82 ? 3.783 6.355 6.653 1.00 96.44 82 PRO A CA 1
ATOM 667 C C . PRO A 1 82 ? 4.955 7.169 7.217 1.00 96.44 82 PRO A C 1
ATOM 669 O O . PRO A 1 82 ? 6.063 7.221 6.670 1.00 96.44 82 PRO A O 1
ATOM 672 N N . THR A 1 83 ? 4.710 7.799 8.361 1.00 96.38 83 THR A N 1
ATOM 673 C CA . THR A 1 83 ? 5.712 8.552 9.123 1.00 96.38 83 THR A CA 1
ATOM 674 C C . THR A 1 83 ? 5.974 7.875 10.468 1.00 96.38 83 THR A C 1
ATOM 676 O O . THR A 1 83 ? 5.429 6.817 10.767 1.00 96.38 83 THR A O 1
ATOM 679 N N . SER A 1 84 ? 6.818 8.469 11.317 1.00 95.81 84 SER A N 1
ATOM 680 C CA . SER A 1 84 ? 7.016 7.944 12.673 1.00 95.81 84 SER A CA 1
ATOM 681 C C . SER A 1 84 ? 5.759 8.035 13.545 1.00 95.81 84 SER A C 1
ATOM 683 O O . SER A 1 84 ? 5.683 7.307 14.529 1.00 95.81 84 SER A O 1
ATOM 685 N N . HIS A 1 85 ? 4.793 8.891 13.194 1.00 97.38 85 HIS A N 1
ATOM 686 C CA . HIS A 1 85 ? 3.579 9.178 13.972 1.00 97.38 85 HIS A CA 1
ATOM 687 C C . HIS A 1 85 ? 2.307 9.048 13.130 1.00 97.38 85 HIS A C 1
ATOM 689 O O . HIS A 1 85 ? 1.256 9.557 13.496 1.00 97.38 85 HIS A O 1
ATOM 695 N N . GLU A 1 86 ? 2.376 8.385 11.979 1.00 97.75 86 GLU A N 1
ATOM 696 C CA . GLU A 1 86 ? 1.207 8.219 11.127 1.00 97.75 86 GLU A CA 1
ATOM 697 C C . GLU A 1 86 ? 1.338 6.953 10.295 1.00 97.75 86 GLU A C 1
ATOM 699 O O . GLU A 1 86 ? 2.324 6.782 9.578 1.00 97.75 86 GLU A O 1
ATOM 704 N N . LEU A 1 87 ? 0.337 6.079 10.380 1.00 98.25 87 LEU A N 1
ATOM 705 C CA . LEU A 1 87 ? 0.207 4.947 9.466 1.00 98.25 87 LEU A CA 1
ATOM 706 C C . LEU A 1 87 ? -0.585 5.384 8.232 1.00 98.25 87 LEU A C 1
ATOM 708 O O . LEU A 1 87 ? -1.526 6.167 8.347 1.00 98.25 87 LEU A O 1
ATOM 712 N N . ALA A 1 88 ? -0.239 4.839 7.072 1.00 97.62 88 ALA A N 1
ATOM 713 C CA . ALA A 1 88 ? -0.967 5.038 5.825 1.00 97.62 88 ALA A CA 1
ATOM 714 C C . ALA A 1 88 ? -1.569 3.707 5.366 1.00 97.62 88 ALA A C 1
ATOM 716 O O . ALA A 1 88 ? -0.966 2.648 5.562 1.00 97.62 88 ALA A O 1
ATOM 717 N N . ALA A 1 89 ? -2.760 3.742 4.778 1.00 98.12 89 ALA A N 1
ATOM 718 C CA . ALA A 1 89 ? -3.417 2.554 4.254 1.00 98.12 89 ALA A CA 1
ATOM 719 C C . ALA A 1 89 ? -4.283 2.870 3.036 1.00 98.12 89 ALA A C 1
ATOM 721 O O . ALA A 1 89 ? -4.825 3.966 2.912 1.00 98.12 89 ALA A O 1
ATOM 722 N N . THR A 1 90 ? -4.474 1.862 2.193 1.00 96.81 90 THR A N 1
ATOM 723 C CA . THR A 1 90 ? -5.490 1.847 1.144 1.00 96.81 90 THR A CA 1
ATOM 724 C C . THR A 1 90 ? -6.640 0.944 1.584 1.00 96.81 90 THR A C 1
ATOM 726 O O . THR A 1 90 ? -6.425 -0.241 1.850 1.00 96.81 90 THR A O 1
ATOM 729 N N . LEU A 1 91 ? -7.852 1.485 1.672 1.00 97.56 91 LEU A N 1
ATOM 730 C CA . LEU A 1 91 ? -9.082 0.730 1.904 1.00 97.56 91 LEU A CA 1
ATOM 731 C C . LEU A 1 91 ? -9.670 0.289 0.570 1.00 97.56 91 LEU A C 1
ATOM 733 O O . LEU A 1 91 ? -9.769 1.082 -0.363 1.00 97.56 91 LEU A O 1
ATOM 737 N N . PHE A 1 92 ? -10.104 -0.963 0.523 1.00 96.25 92 PHE A N 1
ATOM 738 C CA . PHE A 1 92 ? -10.823 -1.573 -0.583 1.00 96.25 92 PHE A CA 1
ATOM 739 C C . PHE A 1 92 ? -12.214 -1.995 -0.115 1.00 96.25 92 PHE A C 1
ATOM 741 O O . PHE A 1 92 ? -12.341 -2.655 0.919 1.00 96.25 92 PHE A O 1
ATOM 748 N N . ILE A 1 93 ? -13.235 -1.640 -0.895 1.00 95.12 93 ILE A N 1
ATOM 749 C CA . ILE A 1 93 ? -14.595 -2.173 -0.801 1.00 95.12 93 ILE A CA 1
ATOM 750 C C . ILE A 1 93 ? -14.759 -3.200 -1.925 1.00 95.12 93 ILE A C 1
ATOM 752 O O . ILE A 1 93 ? -14.829 -2.871 -3.109 1.00 95.12 93 ILE A O 1
ATOM 756 N N . GLU A 1 94 ? -14.776 -4.469 -1.547 1.00 92.00 94 GLU A N 1
ATOM 757 C CA . GLU A 1 94 ? -14.648 -5.625 -2.422 1.00 92.00 94 GLU A CA 1
ATOM 758 C C . GLU A 1 94 ? -16.017 -6.256 -2.633 1.00 92.00 94 GLU A C 1
ATOM 760 O O . GLU A 1 94 ? -16.496 -7.061 -1.838 1.00 92.00 94 GLU A O 1
ATOM 765 N N . ILE A 1 95 ? -16.668 -5.858 -3.725 1.00 91.38 95 ILE A N 1
ATOM 766 C CA . ILE A 1 95 ? -18.010 -6.319 -4.073 1.00 91.38 95 ILE A CA 1
ATOM 767 C C . ILE A 1 95 ? -17.876 -7.277 -5.265 1.00 91.38 95 ILE A C 1
ATOM 769 O O . ILE A 1 95 ? -17.647 -6.820 -6.387 1.00 91.38 95 ILE A O 1
ATOM 773 N N . PRO A 1 96 ? -17.982 -8.604 -5.056 1.00 84.00 96 PRO A N 1
ATOM 774 C CA . PRO A 1 96 ? -17.710 -9.590 -6.105 1.00 84.00 96 PRO A CA 1
ATOM 775 C C . PRO A 1 96 ? -18.764 -9.580 -7.221 1.00 84.00 96 PRO A C 1
ATOM 777 O O . PRO A 1 96 ? -18.476 -9.928 -8.365 1.00 84.00 96 PRO A O 1
ATOM 780 N N . GLU A 1 97 ? -19.994 -9.179 -6.902 1.00 90.50 97 GLU A N 1
ATOM 781 C CA . GLU A 1 97 ? -21.113 -9.154 -7.839 1.00 90.50 97 GLU A CA 1
ATOM 782 C C . GLU A 1 97 ? -21.271 -7.765 -8.469 1.00 90.50 97 GLU A C 1
ATOM 784 O O . GLU A 1 97 ? -21.747 -6.828 -7.826 1.00 90.50 97 GLU A O 1
ATOM 789 N N . MET A 1 98 ? -20.958 -7.643 -9.763 1.00 86.50 98 MET A N 1
ATOM 790 C CA . MET A 1 98 ? -21.030 -6.370 -10.504 1.00 86.50 98 MET A CA 1
ATOM 791 C C . MET A 1 98 ? -22.390 -5.660 -10.376 1.00 86.50 98 MET A C 1
ATOM 793 O O . MET A 1 98 ? -22.443 -4.437 -10.265 1.00 86.50 98 MET A O 1
ATOM 797 N N . GLY A 1 99 ? -23.494 -6.417 -10.346 1.00 92.06 99 GLY A N 1
ATOM 798 C CA . GLY A 1 99 ? -24.851 -5.871 -10.218 1.00 92.06 99 GLY A CA 1
ATOM 799 C C . GLY A 1 99 ? -25.170 -5.258 -8.850 1.00 92.06 99 GLY A C 1
ATOM 800 O O . GLY A 1 99 ? -26.132 -4.502 -8.739 1.00 92.06 99 GLY A O 1
ATOM 801 N N . ARG A 1 100 ? -24.364 -5.551 -7.822 1.00 92.12 100 ARG A N 1
ATOM 802 C CA . ARG A 1 100 ? -24.550 -5.065 -6.447 1.00 92.12 100 ARG A CA 1
ATOM 803 C C . ARG A 1 100 ? -23.644 -3.891 -6.092 1.00 92.12 100 ARG A C 1
ATOM 805 O O . ARG A 1 100 ? -23.854 -3.284 -5.046 1.00 92.12 100 ARG A O 1
ATOM 812 N N . ILE A 1 101 ? -22.676 -3.543 -6.951 1.00 89.19 101 ILE A N 1
ATOM 813 C CA . ILE A 1 101 ? -21.667 -2.513 -6.658 1.00 89.19 101 ILE A CA 1
ATOM 814 C C . ILE A 1 101 ? -22.326 -1.213 -6.206 1.00 89.19 101 ILE A C 1
ATOM 816 O O . ILE A 1 101 ? -22.047 -0.731 -5.115 1.00 89.19 101 ILE A O 1
ATOM 820 N N . ARG A 1 102 ? -23.245 -0.671 -7.011 1.00 90.06 102 ARG A N 1
ATOM 821 C CA . ARG A 1 102 ? -23.887 0.611 -6.704 1.00 90.06 102 ARG A CA 1
ATOM 822 C C . ARG A 1 102 ? -24.673 0.564 -5.395 1.00 90.06 102 ARG A C 1
ATOM 824 O O . ARG A 1 102 ? -24.465 1.416 -4.549 1.00 90.06 102 ARG A O 1
ATOM 831 N N . SER A 1 103 ? -25.522 -0.446 -5.205 1.00 93.19 103 SER A N 1
ATOM 832 C CA . SER A 1 103 ? -26.338 -0.557 -3.991 1.00 93.19 103 SER A CA 1
ATOM 833 C C . SER A 1 103 ? -25.504 -0.747 -2.724 1.00 93.19 103 SER A C 1
ATOM 835 O O . SER A 1 103 ? -25.874 -0.225 -1.679 1.00 93.19 103 SER A O 1
ATOM 837 N N . GLU A 1 104 ? -24.396 -1.492 -2.795 1.00 93.62 104 GLU A N 1
ATOM 838 C CA . GLU A 1 104 ? -23.503 -1.670 -1.644 1.00 93.62 104 GLU A CA 1
ATOM 839 C C . GLU A 1 104 ? -22.704 -0.398 -1.354 1.00 93.62 104 GLU A C 1
ATOM 841 O O . GLU A 1 104 ? -22.585 -0.025 -0.193 1.00 93.62 104 GLU A O 1
ATOM 846 N N . LEU A 1 105 ? -22.212 0.307 -2.377 1.00 92.62 105 LEU A N 1
ATOM 847 C CA . LEU A 1 105 ? -21.546 1.597 -2.186 1.00 92.62 105 LEU A CA 1
ATOM 848 C C . LEU A 1 105 ? -22.515 2.636 -1.596 1.00 92.62 105 LEU A C 1
ATOM 850 O O . LEU A 1 105 ? -22.193 3.245 -0.582 1.00 92.62 105 LEU A O 1
ATOM 854 N N . ASP A 1 106 ? -23.732 2.763 -2.132 1.00 92.88 106 ASP A N 1
ATOM 855 C CA . ASP A 1 106 ? -24.758 3.676 -1.601 1.00 92.88 106 ASP A CA 1
ATOM 856 C C . ASP A 1 106 ? -25.089 3.356 -0.127 1.00 92.88 106 ASP A C 1
ATOM 858 O O . ASP A 1 106 ? -25.286 4.252 0.693 1.00 92.88 106 ASP A O 1
ATOM 862 N N . ARG A 1 107 ? -25.091 2.066 0.243 1.00 94.75 107 ARG A N 1
ATOM 863 C CA . ARG A 1 107 ? -25.308 1.596 1.622 1.00 94.75 107 ARG A CA 1
ATOM 864 C C . ARG A 1 107 ? -24.155 1.943 2.571 1.00 94.75 107 ARG A C 1
ATOM 866 O O . ARG A 1 107 ? -24.371 1.988 3.782 1.00 94.75 107 ARG A O 1
ATOM 873 N N . LEU A 1 108 ? -22.950 2.154 2.047 1.00 94.94 108 LEU A N 1
ATOM 874 C CA . LEU A 1 108 ? -21.736 2.482 2.801 1.00 94.94 108 LEU A CA 1
ATOM 875 C C . LEU A 1 108 ? -21.397 3.980 2.767 1.00 94.94 108 LEU A C 1
ATOM 877 O O . LEU A 1 108 ? -20.324 4.372 3.226 1.00 94.94 108 LEU A O 1
ATOM 881 N N . LEU A 1 109 ? -22.289 4.821 2.240 1.00 93.94 109 LEU A N 1
ATOM 882 C CA . LEU A 1 109 ? -22.098 6.266 2.241 1.00 93.94 109 LEU A CA 1
ATOM 883 C C . LEU A 1 109 ? -21.903 6.785 3.676 1.00 93.94 109 LEU A C 1
ATOM 885 O O . LEU A 1 109 ? -22.740 6.550 4.544 1.00 93.94 109 LEU A O 1
ATOM 889 N N . GLY A 1 110 ? -20.805 7.508 3.906 1.00 93.31 110 GLY A N 1
ATOM 890 C CA . GLY A 1 110 ? -20.417 8.022 5.221 1.00 93.31 110 GLY A CA 1
ATOM 891 C C . GLY A 1 110 ? -19.434 7.137 5.992 1.00 93.31 110 GLY A C 1
ATOM 892 O O . GLY A 1 110 ? -19.013 7.522 7.082 1.00 93.31 110 GLY A O 1
ATOM 893 N N . ILE A 1 111 ? -19.028 5.967 5.470 1.00 95.06 111 ILE A N 1
ATOM 894 C CA . ILE A 1 111 ? -18.053 5.072 6.133 1.00 95.06 111 ILE A CA 1
ATOM 895 C C . ILE A 1 111 ? -16.727 5.767 6.486 1.00 95.06 111 ILE A C 1
ATOM 897 O O . ILE A 1 111 ? -16.035 5.328 7.405 1.00 95.06 111 ILE A O 1
ATOM 901 N N . ASP A 1 112 ? -16.384 6.859 5.803 1.00 93.19 112 ASP A N 1
ATOM 902 C CA . ASP A 1 112 ? -15.186 7.664 6.026 1.00 93.19 112 ASP A CA 1
ATOM 903 C C . ASP A 1 112 ? -15.072 8.197 7.464 1.00 93.19 112 ASP A C 1
ATOM 905 O O . ASP A 1 112 ? -13.988 8.188 8.052 1.00 93.19 112 ASP A O 1
ATOM 909 N N . ALA A 1 113 ? -16.199 8.529 8.097 1.00 94.44 113 ALA A N 1
ATOM 910 C CA . ALA A 1 113 ? -16.243 8.956 9.496 1.00 94.44 113 ALA A CA 1
ATOM 911 C C . ALA A 1 113 ? -16.133 7.787 10.501 1.00 94.44 113 ALA A C 1
ATOM 913 O O . ALA A 1 113 ? -15.985 7.994 11.713 1.00 94.44 113 ALA A O 1
ATOM 914 N N . HIS A 1 114 ? -16.204 6.545 10.018 1.00 97.56 114 HIS A N 1
ATOM 915 C CA . HIS A 1 114 ? -16.464 5.362 10.834 1.00 97.56 114 HIS A CA 1
ATOM 916 C C . HIS A 1 114 ? -15.287 4.388 10.961 1.00 97.56 114 HIS A C 1
ATOM 918 O O . HIS A 1 114 ? -15.377 3.431 11.728 1.00 97.56 114 HIS A O 1
ATOM 924 N N . VAL A 1 115 ? -14.156 4.640 10.296 1.00 98.50 115 VAL A N 1
ATOM 925 C CA . VAL A 1 115 ? -12.956 3.790 10.396 1.00 98.50 115 VAL A CA 1
ATOM 926 C C . VAL A 1 115 ? -12.028 4.271 11.518 1.00 98.50 115 VAL A C 1
ATOM 928 O O . VAL A 1 115 ? -11.692 5.454 11.609 1.00 98.50 115 VAL A O 1
ATOM 931 N N . ALA A 1 116 ? -11.581 3.358 12.382 1.00 98.62 116 ALA A N 1
ATOM 932 C CA . ALA A 1 116 ? -10.639 3.657 13.457 1.00 98.62 116 ALA A CA 1
ATOM 933 C C . ALA A 1 116 ? -9.668 2.504 13.747 1.00 98.62 116 ALA A C 1
ATOM 935 O O . ALA A 1 116 ? -10.026 1.330 13.665 1.00 98.62 116 ALA A O 1
ATOM 936 N N . LEU A 1 117 ? -8.457 2.855 14.177 1.00 98.69 117 LEU A N 1
ATOM 937 C CA . LEU A 1 117 ? -7.520 1.958 14.846 1.00 98.69 117 LEU A CA 1
ATOM 938 C C . LEU A 1 117 ? -7.711 2.102 16.361 1.00 98.69 117 LEU A C 1
ATOM 940 O O . LEU A 1 117 ? -7.588 3.198 16.907 1.00 98.69 117 LEU A O 1
ATOM 944 N N . VAL A 1 118 ? -8.015 1.005 17.048 1.00 98.31 118 VAL A N 1
ATOM 945 C CA . VAL A 1 118 ? -8.182 0.968 18.505 1.00 98.31 118 VAL A CA 1
ATOM 946 C C . VAL A 1 118 ? -7.065 0.146 19.121 1.00 98.31 118 VAL A C 1
ATOM 948 O O . VAL A 1 118 ? -6.891 -1.011 18.755 1.00 98.31 118 VAL A O 1
ATOM 951 N N . VAL A 1 119 ? -6.323 0.720 20.064 1.00 97.38 119 VAL A N 1
ATOM 952 C CA . VAL A 1 119 ? -5.208 0.048 20.742 1.00 97.38 119 VAL A CA 1
ATOM 953 C C . VAL A 1 119 ? -5.518 -0.107 22.223 1.00 97.38 119 VAL A C 1
ATOM 955 O O . VAL A 1 119 ? -5.704 0.890 22.925 1.00 97.38 119 VAL A O 1
ATOM 958 N N . GLY A 1 120 ? -5.549 -1.356 22.677 1.00 93.81 120 GLY A N 1
ATOM 959 C CA . GLY A 1 120 ? -5.841 -1.758 24.047 1.00 93.81 120 GLY A CA 1
ATOM 960 C C . GLY A 1 120 ? -7.306 -2.131 24.296 1.00 93.81 120 GLY A C 1
ATOM 961 O O . GLY A 1 120 ? -8.099 -2.354 23.362 1.00 93.81 120 GLY A O 1
ATOM 962 N N . ARG A 1 121 ? -7.669 -2.240 25.579 1.00 91.00 121 ARG A N 1
ATOM 963 C CA . ARG A 1 121 ? -9.013 -2.640 26.044 1.00 91.00 121 ARG A CA 1
ATOM 964 C C . ARG A 1 121 ? -9.636 -1.622 27.008 1.00 91.00 121 ARG A C 1
ATOM 966 O O . ARG A 1 121 ? -8.943 -0.870 27.686 1.00 91.00 121 ARG A O 1
ATOM 973 N N . GLY A 1 122 ? -10.969 -1.648 27.084 1.00 88.44 122 GLY A N 1
ATOM 974 C CA . GLY A 1 122 ? -11.758 -0.839 28.019 1.00 88.44 122 GLY A CA 1
ATOM 975 C C . GLY A 1 122 ? -11.579 0.672 27.846 1.00 88.44 122 GLY A C 1
ATOM 976 O O . GLY A 1 122 ? -11.163 1.145 26.789 1.00 88.44 122 GLY A O 1
ATOM 977 N N . ASP A 1 123 ? -11.864 1.416 28.914 1.00 83.62 123 ASP A N 1
ATOM 978 C CA . ASP A 1 123 ? -11.806 2.888 28.946 1.00 83.62 123 ASP A CA 1
ATOM 979 C C . ASP A 1 123 ? -10.389 3.444 28.730 1.00 83.62 123 ASP A C 1
ATOM 981 O O . ASP A 1 123 ? -10.205 4.612 28.396 1.00 83.62 123 ASP A O 1
ATOM 985 N N . GLY A 1 124 ? -9.370 2.597 28.904 1.00 85.06 124 GLY A N 1
ATOM 986 C CA . GLY A 1 124 ? -7.975 2.932 28.656 1.00 85.06 124 GLY A CA 1
ATOM 987 C C . GLY A 1 124 ? -7.560 2.843 27.189 1.00 85.06 124 GLY A C 1
ATOM 988 O O . GLY A 1 124 ? -6.448 3.261 26.875 1.00 85.06 124 GLY A O 1
ATOM 989 N N . ALA A 1 125 ? -8.396 2.324 26.284 1.00 93.81 125 ALA A N 1
ATOM 990 C CA . ALA A 1 125 ? -8.020 2.127 24.887 1.00 93.81 125 ALA A CA 1
ATOM 991 C C . ALA A 1 125 ? -7.800 3.462 24.148 1.00 93.81 125 ALA A C 1
ATOM 993 O O . ALA A 1 125 ? -8.568 4.412 24.286 1.00 93.81 125 ALA A O 1
ATOM 994 N N . ALA A 1 126 ? -6.750 3.541 23.325 1.00 96.62 126 ALA A N 1
ATOM 995 C CA . ALA A 1 126 ? -6.573 4.664 22.402 1.00 96.62 126 ALA A CA 1
ATOM 996 C C . ALA A 1 126 ? -7.414 4.417 21.148 1.00 96.62 126 ALA A C 1
ATOM 998 O O . ALA A 1 126 ? -7.238 3.386 20.501 1.00 96.62 126 ALA A O 1
ATOM 999 N N . ARG A 1 127 ? -8.294 5.355 20.781 1.00 97.56 127 ARG A N 1
ATOM 1000 C CA . ARG A 1 127 ? -9.054 5.313 19.523 1.00 97.56 127 ARG A CA 1
ATOM 1001 C C . ARG A 1 127 ? -8.526 6.374 18.567 1.00 97.56 127 ARG A C 1
ATOM 1003 O O . ARG A 1 127 ? -8.691 7.565 18.803 1.00 97.56 127 ARG A O 1
ATOM 1010 N N . VAL A 1 128 ? -7.942 5.922 17.466 1.00 98.25 128 VAL A N 1
ATOM 1011 C CA . VAL A 1 128 ? -7.364 6.757 16.415 1.00 98.25 128 VAL A CA 1
ATOM 1012 C C . VAL A 1 128 ? -8.277 6.675 15.200 1.00 98.25 128 VAL A C 1
ATOM 1014 O O . VAL A 1 128 ? -8.312 5.656 14.512 1.00 98.25 128 VAL A O 1
ATOM 1017 N N . ARG A 1 129 ? -9.063 7.728 14.958 1.00 98.12 129 ARG A N 1
ATOM 1018 C CA . ARG A 1 129 ? -9.915 7.822 13.762 1.00 98.12 129 ARG A CA 1
ATOM 1019 C C . ARG A 1 129 ? -9.039 7.954 12.516 1.00 98.12 129 ARG A C 1
ATOM 1021 O O . ARG A 1 129 ? -8.057 8.698 12.529 1.00 98.12 129 ARG A O 1
ATOM 1028 N N . ALA A 1 130 ? -9.401 7.230 11.462 1.00 98.06 130 ALA A N 1
ATOM 1029 C CA . ALA A 1 130 ? -8.776 7.404 10.162 1.00 98.06 130 ALA A CA 1
ATOM 1030 C C . ALA A 1 130 ? -9.151 8.772 9.574 1.00 98.06 130 ALA A C 1
ATOM 1032 O O . ALA A 1 130 ? -10.243 9.284 9.816 1.00 98.06 130 ALA A O 1
ATOM 1033 N N . ARG A 1 131 ? -8.250 9.347 8.782 1.00 97.12 131 ARG A N 1
ATOM 1034 C CA . ARG A 1 131 ? -8.504 10.502 7.921 1.00 97.12 131 ARG A CA 1
ATOM 1035 C C . ARG A 1 131 ? -8.477 10.030 6.482 1.00 97.12 131 ARG A C 1
ATOM 1037 O O . ARG A 1 131 ? -7.465 9.478 6.056 1.00 97.12 131 ARG A O 1
ATOM 1044 N N . PHE A 1 132 ? -9.578 10.218 5.775 1.00 95.06 132 PHE A N 1
ATOM 1045 C CA . PHE A 1 132 ? -9.674 9.907 4.357 1.00 95.06 132 PHE A CA 1
ATOM 1046 C C . PHE A 1 132 ? -9.073 11.049 3.541 1.00 95.06 132 PHE A C 1
ATOM 1048 O O . PHE A 1 132 ? -9.071 12.200 3.979 1.00 95.06 132 PHE A O 1
ATOM 1055 N N . ASP A 1 133 ? -8.546 10.728 2.365 1.00 91.19 133 ASP A N 1
ATOM 1056 C CA . ASP A 1 133 ? -8.122 11.742 1.408 1.00 91.19 133 ASP A CA 1
ATOM 1057 C C . ASP A 1 133 ? -9.344 12.478 0.843 1.00 91.19 133 ASP A C 1
ATOM 1059 O O . ASP A 1 133 ? -10.127 11.918 0.073 1.00 91.19 133 ASP A O 1
ATOM 1063 N N . GLU A 1 134 ? -9.491 13.749 1.215 1.00 85.75 134 GLU A N 1
ATOM 1064 C CA . GLU A 1 134 ? -10.606 14.610 0.808 1.00 85.75 134 GLU A CA 1
ATOM 1065 C C . GLU A 1 134 ? -10.722 14.744 -0.718 1.00 85.75 134 GLU A C 1
ATOM 1067 O O . GLU A 1 134 ? -11.821 14.925 -1.239 1.00 85.75 134 GLU A O 1
ATOM 1072 N N . ARG A 1 135 ? -9.616 14.587 -1.464 1.00 86.06 135 ARG A N 1
ATOM 1073 C CA . ARG A 1 135 ? -9.619 14.640 -2.939 1.00 86.06 135 ARG A CA 1
ATOM 1074 C C . ARG A 1 135 ? -10.369 13.463 -3.570 1.00 86.06 135 ARG A C 1
ATOM 1076 O O . ARG A 1 135 ? -10.716 13.533 -4.746 1.00 86.06 135 ARG A O 1
ATOM 1083 N N . GLN A 1 136 ? -10.599 12.388 -2.814 1.00 81.00 136 GLN A N 1
ATOM 1084 C CA . GLN A 1 136 ? -11.339 11.200 -3.251 1.00 81.00 136 GLN A CA 1
ATOM 1085 C C . GLN A 1 136 ? -12.802 11.202 -2.785 1.00 81.00 136 GLN A C 1
ATOM 1087 O O . GLN A 1 136 ? -13.501 10.205 -2.982 1.00 81.00 136 GLN A O 1
ATOM 1092 N N . MET A 1 137 ? -13.257 12.274 -2.130 1.00 78.50 137 MET A N 1
ATOM 1093 C CA . MET A 1 137 ? -14.586 12.348 -1.531 1.00 78.50 137 MET A CA 1
ATOM 1094 C C . MET A 1 137 ? -15.546 13.180 -2.386 1.00 78.50 137 MET A C 1
ATOM 1096 O O . MET A 1 137 ? -15.259 14.315 -2.761 1.00 78.50 137 MET A O 1
ATOM 1100 N N . GLU A 1 138 ? -16.726 12.619 -2.640 1.00 76.31 138 GLU A N 1
ATOM 1101 C CA . GLU A 1 138 ? -17.883 13.291 -3.234 1.00 76.31 138 GLU A CA 1
ATOM 1102 C C . GLU A 1 138 ? -19.046 13.195 -2.230 1.00 76.31 138 GLU A C 1
ATOM 1104 O O . GLU A 1 138 ? -19.196 12.187 -1.542 1.00 76.31 138 GLU A O 1
ATOM 1109 N N . ALA A 1 139 ? -19.869 14.242 -2.101 1.00 70.56 139 ALA A N 1
ATOM 1110 C CA . ALA A 1 139 ? -20.871 14.321 -1.028 1.00 70.56 139 ALA A CA 1
ATOM 1111 C C . ALA A 1 139 ? -21.951 13.220 -1.093 1.00 70.56 139 ALA A C 1
ATOM 1113 O O . ALA A 1 139 ? -22.532 12.857 -0.072 1.00 70.56 139 ALA A O 1
ATOM 1114 N N . ASP A 1 140 ? -22.233 12.707 -2.288 1.00 75.69 140 ASP A N 1
ATOM 1115 C CA . ASP A 1 140 ? -23.288 11.739 -2.584 1.00 75.69 140 ASP A CA 1
ATOM 1116 C C . ASP A 1 140 ? -22.750 10.420 -3.157 1.00 75.69 140 ASP A C 1
ATOM 1118 O O . ASP A 1 140 ? -23.529 9.591 -3.637 1.00 75.69 140 ASP A O 1
ATOM 1122 N N . ARG A 1 141 ? -21.429 10.199 -3.107 1.00 78.88 141 ARG A N 1
ATOM 1123 C CA . ARG A 1 141 ? -20.807 9.019 -3.707 1.00 78.88 141 ARG A CA 1
ATOM 1124 C C . ARG A 1 141 ? -19.576 8.551 -2.945 1.00 78.88 141 ARG A C 1
ATOM 1126 O O . ARG A 1 141 ? -18.737 9.335 -2.521 1.00 78.88 141 ARG A O 1
ATOM 1133 N N . ILE A 1 142 ? -19.437 7.231 -2.861 1.00 81.56 142 ILE A N 1
ATOM 1134 C CA . ILE A 1 142 ? -18.251 6.568 -2.328 1.00 81.56 142 ILE A CA 1
ATOM 1135 C C . ILE A 1 142 ? -17.557 5.724 -3.406 1.00 81.56 142 ILE A C 1
ATOM 1137 O O . ILE A 1 142 ? -18.206 5.148 -4.286 1.00 81.56 142 ILE A O 1
ATOM 1141 N N . SER A 1 143 ? -16.225 5.678 -3.356 1.00 86.19 143 SER A N 1
ATOM 1142 C CA . SER A 1 143 ? -15.383 4.882 -4.250 1.00 86.19 143 SER A CA 1
ATOM 1143 C C . SER A 1 143 ? -15.157 3.482 -3.674 1.00 86.19 143 SER A C 1
ATOM 1145 O O . SER A 1 143 ? -15.245 3.249 -2.474 1.00 86.19 143 SER A O 1
ATOM 1147 N N . ALA A 1 144 ? -14.813 2.520 -4.529 1.00 88.44 144 ALA A N 1
ATOM 1148 C CA . ALA A 1 144 ? -14.383 1.204 -4.061 1.00 88.44 144 ALA A CA 1
ATOM 1149 C C . ALA A 1 144 ? -12.962 1.220 -3.465 1.00 88.44 144 ALA A C 1
ATOM 1151 O O . ALA A 1 144 ? -12.544 0.236 -2.861 1.00 88.44 144 ALA A O 1
ATOM 1152 N N . VAL A 1 145 ? -12.206 2.307 -3.656 1.00 93.00 145 VAL A N 1
ATOM 1153 C CA . VAL A 1 145 ? -10.828 2.458 -3.175 1.00 93.00 145 VAL A CA 1
ATOM 1154 C C . VAL A 1 145 ? -10.651 3.832 -2.542 1.00 93.00 145 VAL A C 1
ATOM 1156 O O . VAL A 1 145 ? -11.004 4.833 -3.166 1.00 93.00 145 VAL A O 1
ATOM 1159 N N . HIS A 1 146 ? -10.074 3.867 -1.340 1.00 93.69 146 HIS A N 1
ATOM 1160 C CA . HIS A 1 146 ? -9.793 5.090 -0.586 1.00 93.69 146 HIS A CA 1
ATOM 1161 C C . HIS A 1 146 ? -8.400 5.062 0.042 1.00 93.69 146 HIS A C 1
ATOM 1163 O O . HIS A 1 146 ? -7.935 4.007 0.471 1.00 93.69 146 HIS A O 1
ATOM 1169 N N . TYR A 1 147 ? -7.764 6.224 0.152 1.00 95.12 147 TYR A N 1
ATOM 1170 C CA . TYR A 1 147 ? -6.523 6.432 0.891 1.00 95.12 147 TYR A CA 1
ATOM 1171 C C . TYR A 1 147 ? -6.814 6.994 2.279 1.00 95.12 147 TYR A C 1
ATOM 1173 O O . TYR A 1 147 ? -7.653 7.879 2.448 1.00 95.12 147 TYR A O 1
ATOM 1181 N N . LEU A 1 148 ? -6.131 6.440 3.280 1.00 96.00 148 LEU A N 1
ATOM 1182 C CA . LEU A 1 148 ? -6.380 6.698 4.689 1.00 96.00 148 LEU A CA 1
ATOM 1183 C C . LEU A 1 148 ? -5.073 6.969 5.416 1.00 96.00 148 LEU A C 1
ATOM 1185 O O . LEU A 1 148 ? -4.060 6.301 5.192 1.00 96.00 148 LEU A O 1
ATOM 1189 N N . ARG A 1 149 ? -5.141 7.887 6.373 1.00 97.81 149 ARG A N 1
ATOM 1190 C CA . ARG A 1 149 ? -4.087 8.161 7.347 1.00 97.81 149 ARG A CA 1
ATOM 1191 C C . ARG A 1 149 ? -4.597 7.920 8.764 1.00 97.81 149 ARG A C 1
ATOM 1193 O O . ARG A 1 149 ? -5.714 8.303 9.098 1.00 97.81 149 ARG A O 1
ATOM 1200 N N . PHE A 1 150 ? -3.774 7.321 9.615 1.00 98.44 150 PHE A N 1
ATOM 1201 C CA . PHE A 1 150 ? -4.044 7.153 11.044 1.00 98.44 150 PHE A CA 1
ATOM 1202 C C . PHE A 1 150 ? -3.024 7.972 11.838 1.00 98.44 150 PHE A C 1
ATOM 1204 O O . PHE A 1 150 ? -1.929 7.465 12.102 1.00 98.44 150 PHE A O 1
ATOM 1211 N N . PRO A 1 151 ? -3.343 9.228 12.198 1.00 98.00 151 PRO A N 1
ATOM 1212 C CA . PRO A 1 151 ? -2.440 10.075 12.966 1.00 98.00 151 PRO A CA 1
ATOM 1213 C C . PRO A 1 151 ? -2.356 9.575 14.409 1.00 98.00 151 PRO A C 1
ATOM 1215 O O . PRO A 1 151 ? -3.347 9.542 15.137 1.00 98.00 151 PRO A O 1
ATOM 1218 N N . LEU A 1 152 ? -1.160 9.182 14.825 1.00 97.81 152 LEU A N 1
ATOM 1219 C CA . LEU A 1 152 ? -0.863 8.681 16.157 1.00 97.81 152 LEU A CA 1
ATOM 1220 C C . LEU A 1 152 ? -0.233 9.808 16.973 1.00 97.81 152 LEU A C 1
ATOM 1222 O O . LEU A 1 152 ? 0.896 10.211 16.700 1.00 97.81 152 LEU A O 1
ATOM 1226 N N . ASP A 1 153 ? -0.931 10.283 18.004 1.00 97.12 153 ASP A N 1
ATOM 1227 C CA . ASP A 1 153 ? -0.262 11.066 19.044 1.00 97.12 153 ASP A CA 1
ATOM 1228 C C . ASP A 1 153 ? 0.772 10.204 19.797 1.00 97.12 153 ASP A C 1
ATOM 1230 O O . ASP A 1 153 ? 0.819 8.976 19.650 1.00 97.12 153 ASP A O 1
ATOM 1234 N N . ASP A 1 154 ? 1.618 10.838 20.610 1.00 97.56 154 ASP A N 1
ATOM 1235 C CA . ASP A 1 154 ? 2.691 10.145 21.333 1.00 97.56 154 ASP A CA 1
ATOM 1236 C C . ASP A 1 154 ? 2.170 8.992 22.206 1.00 97.56 154 ASP A C 1
ATOM 1238 O O . ASP A 1 154 ? 2.809 7.939 22.305 1.00 97.56 154 ASP A O 1
ATOM 1242 N N . GLY A 1 155 ? 0.987 9.158 22.807 1.00 96.38 155 GLY A N 1
ATOM 1243 C CA . GLY A 1 155 ? 0.358 8.153 23.657 1.00 96.38 155 GLY A CA 1
ATOM 1244 C C . GLY A 1 155 ? -0.144 6.951 22.859 1.00 96.38 155 GLY A C 1
ATOM 1245 O O . GLY A 1 155 ? 0.165 5.805 23.194 1.00 96.38 155 GLY A O 1
ATOM 1246 N N . ALA A 1 156 ? -0.882 7.198 21.777 1.00 96.88 156 ALA A N 1
ATOM 1247 C CA . ALA A 1 156 ? -1.378 6.177 20.863 1.00 96.88 156 ALA A CA 1
ATOM 1248 C C . ALA A 1 156 ? -0.224 5.423 20.195 1.00 96.88 156 ALA A C 1
ATOM 1250 O O . ALA A 1 156 ? -0.249 4.191 20.124 1.00 96.88 156 ALA A O 1
ATOM 1251 N N . ARG A 1 157 ? 0.825 6.141 19.778 1.00 97.88 157 ARG A N 1
ATOM 1252 C CA . ARG A 1 157 ? 2.046 5.552 19.226 1.00 97.88 157 ARG A CA 1
ATOM 1253 C C . ARG A 1 157 ? 2.734 4.647 20.242 1.00 97.88 157 ARG A C 1
ATOM 1255 O O . ARG A 1 157 ? 3.037 3.501 19.914 1.00 97.88 157 ARG A O 1
ATOM 1262 N N . ALA A 1 158 ? 2.970 5.128 21.464 1.00 97.19 158 ALA A N 1
ATOM 1263 C CA . ALA A 1 158 ? 3.615 4.338 22.513 1.00 97.19 158 ALA A CA 1
ATOM 1264 C C . ALA A 1 158 ? 2.823 3.060 22.827 1.00 97.19 158 ALA A C 1
ATOM 1266 O O . ALA A 1 158 ? 3.402 1.974 22.875 1.00 97.19 158 ALA A O 1
ATOM 1267 N N . ARG A 1 159 ? 1.492 3.167 22.941 1.00 96.69 159 ARG A N 1
ATOM 1268 C CA . ARG A 1 159 ? 0.606 2.007 23.125 1.00 96.69 159 ARG A CA 1
ATOM 1269 C C . ARG A 1 159 ? 0.679 1.039 21.952 1.00 96.69 159 ARG A C 1
ATOM 1271 O O . ARG A 1 159 ? 0.791 -0.161 22.166 1.00 96.69 159 ARG A O 1
ATOM 1278 N N . PHE A 1 160 ? 0.657 1.530 20.713 1.00 98.00 160 PHE A N 1
ATOM 1279 C CA . PHE A 1 160 ? 0.736 0.660 19.539 1.00 98.00 160 PHE A CA 1
ATOM 1280 C C . PHE A 1 160 ? 2.071 -0.094 19.479 1.00 98.00 160 PHE A C 1
ATOM 1282 O O . PHE A 1 160 ? 2.099 -1.300 19.220 1.00 98.00 160 PHE A O 1
ATOM 1289 N N . LEU A 1 161 ? 3.180 0.588 19.776 1.00 97.56 161 LEU A N 1
ATOM 1290 C CA . LEU A 1 161 ? 4.506 -0.029 19.844 1.00 97.56 161 LEU A CA 1
ATOM 1291 C C . LEU A 1 161 ? 4.609 -1.092 20.949 1.00 97.56 161 LEU A C 1
ATOM 1293 O O . LEU A 1 161 ? 5.332 -2.067 20.757 1.00 97.56 161 LEU A O 1
ATOM 1297 N N . ALA A 1 162 ? 3.889 -0.912 22.059 1.00 96.50 162 ALA A N 1
ATOM 1298 C CA . ALA A 1 162 ? 3.850 -1.836 23.193 1.00 96.50 162 ALA A CA 1
ATOM 1299 C C . ALA A 1 162 ? 2.744 -2.906 23.104 1.00 96.50 162 ALA A C 1
ATOM 1301 O O . ALA A 1 162 ? 2.699 -3.779 23.962 1.00 96.50 162 ALA A O 1
ATOM 1302 N N . SER A 1 163 ? 1.859 -2.841 22.101 1.00 95.75 163 SER A N 1
ATOM 1303 C CA . SER A 1 163 ? 0.712 -3.752 21.984 1.00 95.75 163 SER A CA 1
ATOM 1304 C C . SER A 1 163 ? 1.123 -5.228 21.947 1.00 95.75 163 SER A C 1
ATOM 1306 O O . SER A 1 163 ? 2.190 -5.602 21.461 1.00 95.75 163 SER A O 1
ATOM 1308 N N . ASP A 1 164 ? 0.253 -6.105 22.411 1.00 94.69 164 ASP A N 1
ATOM 1309 C CA . ASP A 1 164 ? 0.436 -7.553 22.361 1.00 94.69 164 ASP A CA 1
ATOM 1310 C C . ASP A 1 164 ? -0.941 -8.231 22.395 1.00 94.69 164 ASP A C 1
ATOM 1312 O O . ASP A 1 164 ? -1.940 -7.604 22.054 1.00 94.69 164 ASP A O 1
ATOM 1316 N N . ASP A 1 165 ? -1.013 -9.514 22.738 1.00 91.94 165 ASP A N 1
ATOM 1317 C CA . ASP A 1 165 ? -2.297 -10.222 22.799 1.00 91.94 165 ASP A CA 1
ATOM 1318 C C . ASP A 1 165 ? -3.140 -9.807 24.027 1.00 91.94 165 ASP A C 1
ATOM 1320 O O . ASP A 1 165 ? -4.370 -9.935 24.020 1.00 91.94 165 ASP A O 1
ATOM 1324 N N . ALA A 1 166 ? -2.507 -9.268 25.078 1.00 91.06 166 ALA A N 1
ATOM 1325 C CA . ALA A 1 166 ? -3.199 -8.734 26.249 1.00 91.06 166 ALA A CA 1
ATOM 1326 C C . ALA A 1 166 ? -3.765 -7.332 25.963 1.00 91.06 166 ALA A C 1
ATOM 1328 O O . ALA A 1 1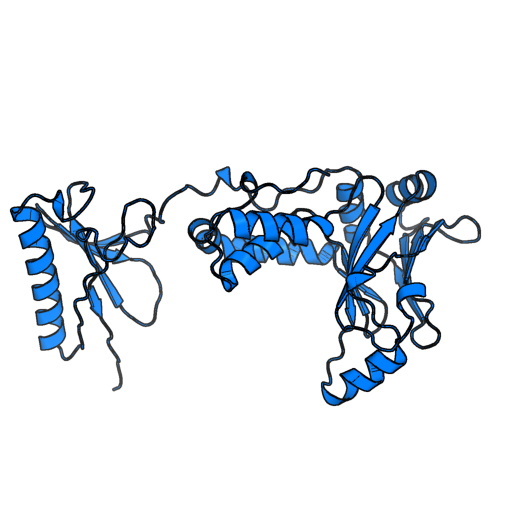66 ? -4.941 -7.075 26.246 1.00 91.06 166 ALA A O 1
ATOM 1329 N N . GLU A 1 167 ? -2.971 -6.477 25.310 1.00 93.19 167 GLU A N 1
ATOM 1330 C CA . GLU A 1 167 ? -3.341 -5.132 24.847 1.00 93.19 167 GLU A CA 1
ATOM 1331 C C . GLU A 1 167 ? -3.373 -5.060 23.305 1.00 93.19 167 GLU A C 1
ATOM 1333 O O . GLU A 1 167 ? -2.485 -4.464 22.679 1.00 93.19 167 GLU A O 1
ATOM 1338 N N . PRO A 1 168 ? -4.386 -5.664 22.654 1.00 95.88 168 PRO A N 1
ATOM 1339 C CA . PRO A 1 168 ? -4.408 -5.810 21.206 1.00 95.88 168 PRO A CA 1
ATOM 1340 C C . PRO A 1 168 ? -4.719 -4.506 20.480 1.00 95.88 168 PRO A C 1
ATOM 1342 O O . PRO A 1 168 ? -5.444 -3.636 20.969 1.00 95.88 168 PRO A O 1
ATOM 1345 N N . ALA A 1 169 ? -4.239 -4.422 19.243 1.00 98.06 169 ALA A N 1
ATOM 1346 C CA . ALA A 1 169 ? -4.671 -3.424 18.277 1.00 98.06 169 ALA A CA 1
ATOM 1347 C C . ALA A 1 169 ? -5.763 -4.013 17.369 1.00 98.06 169 ALA A C 1
ATOM 1349 O O . ALA A 1 169 ? -5.622 -5.134 16.882 1.00 98.06 169 ALA A O 1
ATOM 1350 N N . ARG A 1 170 ? -6.841 -3.265 17.128 1.00 98.31 170 ARG A N 1
ATOM 1351 C CA . ARG A 1 170 ? -7.982 -3.658 16.289 1.00 98.31 170 ARG A CA 1
ATOM 1352 C C . ARG A 1 170 ? -8.289 -2.573 15.266 1.00 98.31 170 ARG A C 1
ATOM 1354 O O . ARG A 1 170 ? -8.242 -1.389 15.595 1.00 98.31 170 ARG A O 1
ATOM 1361 N N . LEU A 1 171 ? -8.656 -2.971 14.055 1.00 98.62 171 LEU A N 1
ATOM 1362 C CA . LEU A 1 171 ? -9.397 -2.096 13.151 1.00 98.62 171 LEU A CA 1
ATOM 1363 C C . LEU A 1 171 ? -10.880 -2.206 13.481 1.00 98.62 171 LEU A C 1
ATOM 1365 O O . LEU A 1 171 ? -11.398 -3.307 13.647 1.00 98.62 171 LEU A O 1
ATOM 1369 N N . VAL A 1 172 ? -11.546 -1.063 13.586 1.00 98.56 172 VAL A N 1
ATOM 1370 C CA . VAL A 1 172 ? -12.968 -0.957 13.905 1.00 98.56 172 VAL A CA 1
ATOM 1371 C C . VAL A 1 172 ? -13.630 -0.097 12.844 1.00 98.56 172 VAL A C 1
ATOM 1373 O O . VAL A 1 172 ? -13.181 1.020 12.588 1.00 98.56 172 VAL A O 1
ATOM 1376 N N . ILE A 1 173 ? -14.715 -0.606 12.273 1.00 98.62 173 ILE A N 1
ATOM 1377 C CA . ILE A 1 173 ? -15.646 0.155 11.450 1.00 98.62 173 ILE A CA 1
ATOM 1378 C C . ILE A 1 173 ? -16.972 0.169 12.199 1.00 98.62 173 ILE A C 1
ATOM 1380 O O . ILE A 1 173 ? -17.564 -0.882 12.420 1.00 98.62 173 ILE A O 1
ATOM 1384 N N . ASP A 1 174 ? -17.411 1.348 12.637 1.00 97.94 174 ASP A N 1
ATOM 1385 C CA . ASP A 1 174 ? -18.642 1.537 13.421 1.00 97.94 174 ASP A CA 1
ATOM 1386 C C . ASP A 1 174 ? -19.768 2.193 12.606 1.00 97.94 174 ASP A C 1
ATOM 1388 O O . ASP A 1 174 ? -20.587 2.936 13.143 1.00 97.94 174 ASP A O 1
ATOM 1392 N N . HIS A 1 175 ? -19.806 1.918 11.299 1.00 98.00 175 HIS A N 1
ATOM 1393 C CA . HIS A 1 175 ? -20.809 2.458 10.386 1.00 98.00 175 HIS A CA 1
ATOM 1394 C C . HIS A 1 175 ? -22.179 1.792 10.630 1.00 98.00 175 HIS A C 1
ATOM 1396 O O . HIS A 1 175 ? -22.225 0.563 10.739 1.00 98.00 175 HIS A O 1
ATOM 1402 N N . PRO A 1 176 ? -23.312 2.528 10.642 1.00 97.19 176 PRO A N 1
ATOM 1403 C CA . PRO A 1 176 ? -24.635 1.958 10.933 1.00 97.19 176 PRO A CA 1
ATOM 1404 C C . PRO A 1 176 ? -25.039 0.780 10.038 1.00 97.19 176 PRO A C 1
ATOM 1406 O O . PRO A 1 176 ? -25.742 -0.125 10.478 1.00 97.19 176 PRO A O 1
ATOM 1409 N N . ALA A 1 177 ? -24.579 0.775 8.785 1.00 96.25 177 ALA A N 1
ATOM 1410 C CA . ALA A 1 177 ? -24.814 -0.323 7.852 1.00 96.25 177 ALA A CA 1
ATOM 1411 C C . ALA A 1 177 ? -23.666 -1.350 7.799 1.00 96.25 177 ALA A C 1
ATOM 1413 O O . ALA A 1 177 ? -23.794 -2.374 7.137 1.00 96.25 177 ALA A O 1
ATOM 1414 N N . TYR A 1 178 ? -22.525 -1.108 8.445 1.00 97.44 178 TYR A N 1
ATOM 1415 C CA . TYR A 1 178 ? -21.349 -1.975 8.329 1.00 97.44 178 TYR A CA 1
ATOM 1416 C C . TYR A 1 178 ? -20.491 -1.902 9.596 1.00 97.44 178 TYR A C 1
ATOM 1418 O O . TYR A 1 178 ? -19.468 -1.222 9.641 1.00 97.44 178 TYR A O 1
ATOM 1426 N N . ALA A 1 179 ? -20.956 -2.584 10.643 1.00 98.12 179 ALA A N 1
ATOM 1427 C CA . ALA A 1 179 ? -20.332 -2.589 11.959 1.00 98.12 179 ALA A CA 1
ATOM 1428 C C . ALA A 1 179 ? -19.499 -3.863 12.159 1.00 98.12 179 ALA A C 1
ATOM 1430 O O . ALA A 1 179 ? -20.044 -4.927 12.450 1.00 98.12 179 ALA A O 1
ATOM 1431 N N . PHE A 1 180 ? -18.182 -3.753 11.998 1.00 98.56 180 PHE A N 1
ATOM 1432 C CA . PHE A 1 180 ? -17.246 -4.867 12.143 1.00 98.56 180 PHE A CA 1
ATOM 1433 C C . PHE A 1 180 ? -15.969 -4.415 12.844 1.00 98.56 180 PHE A C 1
ATOM 1435 O O . PHE A 1 180 ? -15.517 -3.281 12.689 1.00 98.56 180 PHE A O 1
ATOM 1442 N N . GLU A 1 181 ? -15.342 -5.331 13.572 1.00 98.25 181 GLU A N 1
ATOM 1443 C CA . GLU A 1 181 ? -13.986 -5.150 14.072 1.00 98.25 181 GLU A CA 1
ATOM 1444 C C . GLU A 1 181 ? -13.121 -6.366 13.758 1.00 98.25 181 GLU A C 1
ATOM 1446 O O . GLU A 1 181 ? -13.611 -7.479 13.562 1.00 98.25 181 GLU A O 1
ATOM 1451 N N . THR A 1 182 ? -11.815 -6.154 13.668 1.00 98.56 182 THR A N 1
ATOM 1452 C CA . THR A 1 182 ? -10.8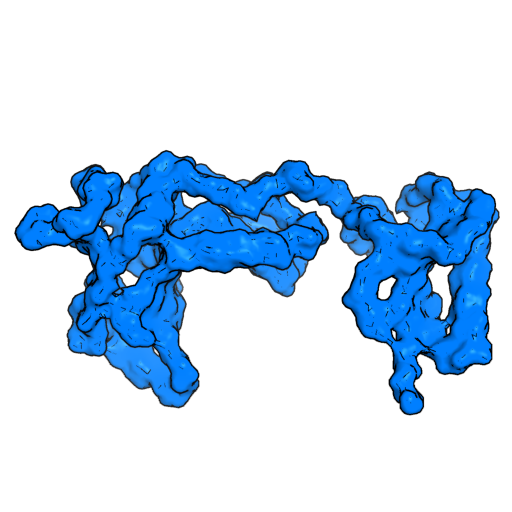47 -7.229 13.453 1.00 98.56 182 THR A CA 1
ATOM 1453 C C . THR A 1 182 ? -9.567 -6.924 14.204 1.00 98.56 182 THR A C 1
ATOM 1455 O O . THR A 1 182 ? -9.003 -5.833 14.097 1.00 98.56 182 THR A O 1
ATOM 1458 N N . GLU A 1 183 ? -9.104 -7.900 14.980 1.00 98.31 183 GLU A N 1
ATOM 1459 C CA . GLU A 1 183 ? -7.820 -7.822 15.659 1.00 98.31 183 GLU A CA 1
ATOM 1460 C C . GLU A 1 183 ? -6.663 -7.951 14.670 1.00 98.31 183 GLU A C 1
ATOM 1462 O O . GLU A 1 183 ? -6.647 -8.826 13.804 1.00 98.31 183 GLU A O 1
ATOM 1467 N N . LEU A 1 184 ? -5.680 -7.060 14.799 1.00 98.44 184 LEU A N 1
ATOM 1468 C CA . LEU A 1 184 ? -4.462 -7.112 14.009 1.00 98.44 184 LEU A CA 1
ATOM 1469 C C . LEU A 1 184 ? -3.625 -8.300 14.470 1.00 98.44 184 LEU A C 1
ATOM 1471 O O . LEU A 1 184 ? -3.155 -8.308 15.606 1.00 98.44 184 LEU A O 1
ATOM 1475 N N . ALA A 1 185 ? -3.389 -9.266 13.585 1.00 97.50 185 ALA A N 1
ATOM 1476 C CA . ALA A 1 185 ? -2.509 -10.396 13.867 1.00 97.50 185 ALA A CA 1
ATOM 1477 C C . ALA A 1 185 ? -1.087 -9.935 14.247 1.00 97.50 185 ALA A C 1
ATOM 1479 O O . ALA A 1 185 ? -0.625 -8.876 13.817 1.00 97.50 185 ALA A O 1
ATOM 1480 N N . GLY A 1 186 ? -0.356 -10.755 15.011 1.00 97.06 186 GLY A N 1
ATOM 1481 C CA . GLY A 1 186 ? 0.991 -10.414 15.490 1.00 97.06 186 GLY A CA 1
ATOM 1482 C C . GLY A 1 186 ? 1.974 -10.016 14.380 1.00 97.06 186 GLY A C 1
ATOM 1483 O O . GLY A 1 186 ? 2.694 -9.031 14.537 1.00 97.06 186 GLY A O 1
ATOM 1484 N N . GLY A 1 187 ? 1.950 -10.718 13.238 1.00 96.88 187 GLY A N 1
ATOM 1485 C CA . GLY A 1 187 ? 2.763 -10.383 12.059 1.00 96.88 187 GLY A CA 1
ATOM 1486 C C . GLY A 1 187 ? 2.444 -8.999 11.490 1.00 96.88 187 GLY A C 1
ATOM 1487 O O . GLY A 1 187 ? 3.357 -8.219 11.220 1.00 96.88 187 GLY A O 1
ATOM 1488 N N . VAL A 1 188 ? 1.154 -8.647 11.426 1.00 98.19 188 VAL A N 1
ATOM 1489 C CA . VAL A 1 188 ? 0.697 -7.318 10.999 1.00 98.19 188 VAL A CA 1
ATOM 1490 C C . VAL A 1 188 ? 1.180 -6.247 11.968 1.00 98.19 188 VAL A C 1
ATOM 1492 O O . VAL A 1 188 ? 1.811 -5.280 11.547 1.00 98.19 188 VAL A O 1
ATOM 1495 N N . ARG A 1 189 ? 0.955 -6.428 13.277 1.00 97.88 189 ARG A N 1
ATOM 1496 C CA . ARG A 1 189 ? 1.396 -5.456 14.293 1.00 97.88 189 ARG A CA 1
ATOM 1497 C C . ARG A 1 189 ? 2.894 -5.197 14.191 1.00 97.88 189 ARG A C 1
ATOM 1499 O O . ARG A 1 189 ? 3.310 -4.044 14.151 1.00 97.88 189 ARG A O 1
ATOM 1506 N N . GLU A 1 190 ? 3.697 -6.252 14.099 1.00 97.56 190 GLU A N 1
ATOM 1507 C CA . GLU A 1 190 ? 5.147 -6.122 13.983 1.00 97.56 190 GLU A CA 1
ATOM 1508 C C . GLU A 1 190 ? 5.573 -5.429 12.680 1.00 97.56 190 GLU A C 1
ATOM 1510 O O . GLU A 1 190 ? 6.442 -4.557 12.715 1.00 97.56 190 GLU A O 1
ATOM 1515 N N . SER A 1 191 ? 4.932 -5.739 11.547 1.00 97.44 191 SER A N 1
ATOM 1516 C CA . SER A 1 191 ? 5.203 -5.039 10.287 1.00 97.44 191 SER A CA 1
ATOM 1517 C C . SER A 1 191 ? 4.966 -3.530 10.411 1.00 97.44 191 SER A C 1
ATOM 1519 O O . SER A 1 191 ? 5.817 -2.743 10.002 1.00 97.44 191 SER A O 1
ATOM 1521 N N . LEU A 1 192 ? 3.855 -3.116 11.024 1.00 97.94 192 LEU A N 1
ATOM 1522 C CA . LEU A 1 192 ? 3.511 -1.699 11.193 1.00 97.94 192 LEU A CA 1
ATOM 1523 C C . LEU A 1 192 ? 4.417 -0.983 12.203 1.00 97.94 192 LEU A C 1
ATOM 1525 O O . LEU A 1 192 ? 4.727 0.196 12.038 1.00 97.94 192 LEU A O 1
ATOM 1529 N N . ARG A 1 193 ? 4.902 -1.680 13.241 1.00 97.81 193 ARG A N 1
ATOM 1530 C CA . ARG A 1 193 ? 5.886 -1.101 14.173 1.00 97.81 193 ARG A CA 1
ATOM 1531 C C . ARG A 1 193 ? 7.184 -0.733 13.474 1.00 97.81 193 ARG A C 1
ATOM 1533 O O . ARG A 1 193 ? 7.761 0.300 13.812 1.00 97.81 193 ARG A O 1
ATOM 1540 N N . ARG A 1 194 ? 7.633 -1.545 12.511 1.00 96.94 194 ARG A N 1
ATOM 1541 C CA . ARG A 1 194 ? 8.831 -1.225 11.724 1.00 96.94 194 ARG A CA 1
ATOM 1542 C C . ARG A 1 194 ? 8.656 0.079 10.962 1.00 96.94 194 ARG A C 1
ATOM 154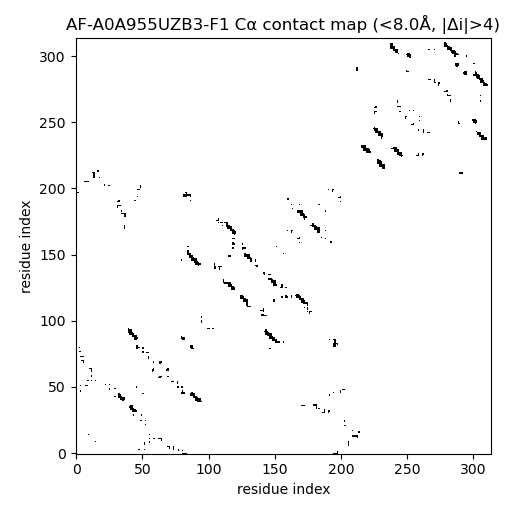4 O O . ARG A 1 194 ? 9.575 0.888 10.979 1.00 96.94 194 ARG A O 1
ATOM 1551 N N . ASP A 1 195 ? 7.477 0.355 10.413 1.00 96.19 195 ASP A N 1
ATOM 1552 C CA . ASP A 1 195 ? 7.223 1.629 9.726 1.00 96.19 195 ASP A CA 1
ATOM 1553 C C . ASP A 1 195 ? 7.342 2.828 10.673 1.00 96.19 195 ASP A C 1
ATOM 1555 O O . ASP A 1 195 ? 8.041 3.800 10.372 1.00 96.19 195 ASP A O 1
ATOM 1559 N N . LEU A 1 196 ? 6.736 2.728 11.862 1.00 96.38 196 LEU A N 1
ATOM 1560 C CA . LEU A 1 196 ? 6.777 3.778 12.890 1.00 96.38 196 LEU A CA 1
ATOM 1561 C C . LEU A 1 196 ? 8.179 4.000 13.481 1.00 96.38 196 LEU A C 1
ATOM 1563 O O . LEU A 1 196 ? 8.452 5.060 14.061 1.00 96.38 196 LEU A O 1
ATOM 1567 N N . ARG A 1 197 ? 9.062 3.001 13.365 1.00 96.00 197 ARG A N 1
ATOM 1568 C CA . ARG A 1 197 ? 10.487 3.086 13.721 1.00 96.00 197 ARG A CA 1
ATOM 1569 C C . ARG A 1 197 ? 11.372 3.494 12.537 1.00 96.00 197 ARG A C 1
ATOM 1571 O O . ARG A 1 197 ? 12.483 3.961 12.752 1.00 96.00 197 ARG A O 1
ATOM 1578 N N . GLY A 1 198 ? 10.876 3.386 11.303 1.00 92.75 198 GLY A N 1
ATOM 1579 C CA . GLY A 1 198 ? 11.661 3.594 10.084 1.00 92.75 198 GLY A CA 1
ATOM 1580 C C . GLY A 1 198 ? 12.600 2.430 9.749 1.00 92.75 198 GLY A C 1
ATOM 1581 O O . GLY A 1 198 ? 13.642 2.648 9.142 1.00 92.75 198 GLY A O 1
ATOM 1582 N N . GLU A 1 199 ? 12.236 1.212 10.147 1.00 92.19 199 GLU A N 1
ATOM 1583 C CA . GLU A 1 199 ? 13.040 -0.018 10.062 1.00 92.19 199 GLU A CA 1
ATOM 1584 C C . GLU A 1 199 ? 12.512 -1.001 8.997 1.00 92.19 199 GLU A C 1
ATOM 1586 O O . GLU A 1 199 ? 12.788 -2.199 9.049 1.00 92.19 199 GLU A O 1
ATOM 1591 N N . THR A 1 200 ? 11.707 -0.527 8.044 1.00 88.69 200 THR A N 1
ATOM 1592 C CA . THR A 1 200 ? 11.118 -1.358 6.985 1.00 88.69 200 THR A CA 1
ATOM 1593 C C . THR A 1 200 ? 12.220 -1.964 6.098 1.00 88.69 200 THR A C 1
ATOM 1595 O O . THR A 1 200 ? 12.963 -1.211 5.460 1.00 88.69 200 THR A O 1
ATOM 1598 N N . PRO A 1 201 ? 12.358 -3.304 6.027 1.00 88.00 201 PRO A N 1
ATOM 1599 C CA . PRO A 1 201 ? 13.399 -3.939 5.222 1.00 88.00 201 PRO A CA 1
ATOM 1600 C C . PRO A 1 201 ? 13.182 -3.713 3.725 1.00 88.00 201 PRO A C 1
ATOM 1602 O O . PRO A 1 201 ? 12.075 -3.888 3.219 1.00 88.00 201 PRO A O 1
ATOM 1605 N N . SER A 1 202 ? 14.256 -3.395 3.000 1.00 91.88 202 SER A N 1
ATOM 1606 C CA . SER A 1 202 ? 14.183 -3.238 1.546 1.00 91.88 202 SER A CA 1
ATOM 1607 C C . SER A 1 202 ? 13.995 -4.593 0.858 1.00 91.88 202 SER A C 1
ATOM 1609 O O . SER A 1 202 ? 14.788 -5.512 1.067 1.00 91.88 202 SER A O 1
ATOM 1611 N N . LEU A 1 203 ? 12.986 -4.721 -0.007 1.00 92.31 203 LEU A N 1
ATOM 1612 C CA . LEU A 1 203 ? 12.746 -5.931 -0.810 1.00 92.31 203 LEU A CA 1
ATOM 1613 C C . LEU A 1 203 ? 13.395 -5.846 -2.196 1.00 92.31 203 LEU A C 1
ATOM 1615 O O . LEU A 1 203 ? 13.380 -6.820 -2.958 1.00 92.31 203 LEU A O 1
ATOM 1619 N N . LEU A 1 204 ? 13.952 -4.691 -2.543 1.00 88.25 204 LEU A N 1
ATOM 1620 C CA . LEU A 1 204 ? 14.710 -4.459 -3.761 1.00 88.25 204 LEU A CA 1
ATOM 1621 C C . LEU A 1 204 ? 15.999 -3.732 -3.410 1.00 88.25 204 LEU A C 1
ATOM 1623 O O . LEU A 1 204 ? 15.976 -2.722 -2.715 1.00 88.25 204 LEU A O 1
ATOM 1627 N N . ASP A 1 205 ? 17.118 -4.235 -3.910 1.00 86.19 205 ASP A N 1
ATOM 1628 C CA . ASP A 1 205 ? 18.368 -3.491 -3.917 1.00 86.19 205 ASP A CA 1
ATOM 1629 C C . ASP A 1 205 ? 18.629 -3.032 -5.354 1.00 86.19 205 ASP A C 1
ATOM 1631 O O . ASP A 1 205 ? 19.035 -3.853 -6.186 1.00 86.19 205 ASP A O 1
ATOM 1635 N N . PRO A 1 206 ? 18.388 -1.748 -5.680 1.00 79.69 206 PRO A N 1
ATOM 1636 C CA . PRO A 1 206 ? 18.668 -1.234 -7.009 1.00 79.69 206 PRO A CA 1
ATOM 1637 C C . PRO A 1 206 ? 20.126 -1.455 -7.422 1.00 79.69 206 PRO A C 1
ATOM 1639 O O . PRO A 1 206 ? 20.381 -1.774 -8.580 1.00 79.69 206 PRO A O 1
ATOM 1642 N N . SER A 1 207 ? 21.085 -1.358 -6.496 1.00 78.62 207 SER A N 1
ATOM 1643 C CA . SER A 1 207 ? 22.515 -1.498 -6.807 1.00 78.62 207 SER A CA 1
ATOM 1644 C C . SER A 1 207 ? 22.899 -2.920 -7.237 1.00 78.62 207 SER A C 1
ATOM 1646 O O . SER A 1 207 ? 23.799 -3.092 -8.058 1.00 78.62 207 SER A O 1
ATOM 1648 N N . SER A 1 208 ? 22.149 -3.928 -6.777 1.00 78.31 208 SER A N 1
ATOM 1649 C CA . SER A 1 208 ? 22.345 -5.336 -7.147 1.00 78.31 208 SER A CA 1
ATOM 1650 C C . SER A 1 208 ? 21.927 -5.678 -8.582 1.00 78.31 208 SER A C 1
ATOM 1652 O O . SER A 1 208 ? 22.269 -6.749 -9.084 1.00 78.31 208 SER A O 1
ATOM 1654 N N . VAL A 1 209 ? 21.187 -4.791 -9.260 1.00 77.69 209 VAL A N 1
ATOM 1655 C CA . VAL A 1 209 ? 20.719 -5.005 -10.636 1.00 77.69 209 VAL A CA 1
ATOM 1656 C C . VAL A 1 209 ? 21.566 -4.148 -11.574 1.00 77.69 209 VAL A C 1
ATOM 1658 O O . VAL A 1 209 ? 21.334 -2.941 -11.630 1.00 77.69 209 VAL A O 1
ATOM 1661 N N . PRO A 1 210 ? 22.517 -4.714 -12.341 1.00 68.75 210 PRO A N 1
ATOM 1662 C CA . PRO A 1 210 ? 23.424 -3.932 -13.183 1.00 68.75 210 PRO A CA 1
ATOM 1663 C C . PRO A 1 210 ? 22.669 -3.013 -14.143 1.00 68.75 210 PRO A C 1
ATOM 1665 O O . PRO A 1 210 ? 21.616 -3.397 -14.653 1.00 68.75 210 PRO A O 1
ATOM 1668 N N . ALA A 1 211 ? 23.193 -1.818 -14.410 1.00 58.09 211 ALA A N 1
ATOM 1669 C CA . ALA A 1 211 ? 22.728 -1.004 -15.530 1.00 58.09 211 ALA A CA 1
ATOM 1670 C C . ALA A 1 211 ? 23.154 -1.663 -16.858 1.00 58.09 211 ALA A C 1
ATOM 1672 O O . ALA A 1 211 ? 24.236 -2.242 -16.937 1.00 58.09 211 ALA A O 1
ATOM 1673 N N . GLY A 1 212 ? 22.297 -1.603 -17.880 1.00 52.34 212 GLY A N 1
ATOM 1674 C CA . GLY A 1 212 ? 22.531 -2.235 -19.186 1.00 52.34 212 GLY A CA 1
ATOM 1675 C C . GLY A 1 212 ? 21.589 -3.404 -19.490 1.00 52.34 212 GLY A C 1
ATOM 1676 O O . GLY A 1 212 ? 20.888 -3.917 -18.609 1.00 52.34 212 GLY A O 1
ATOM 1677 N N . ALA A 1 213 ? 21.524 -3.788 -20.766 1.00 44.97 213 ALA A N 1
ATOM 1678 C CA . ALA A 1 213 ? 20.754 -4.940 -21.225 1.00 44.97 213 ALA A CA 1
ATOM 1679 C C . ALA A 1 213 ? 21.303 -6.238 -20.599 1.00 44.97 213 ALA A C 1
ATOM 1681 O O . ALA A 1 213 ? 22.513 -6.355 -20.398 1.00 44.97 213 ALA A O 1
ATOM 1682 N N . PRO A 1 214 ? 20.454 -7.237 -20.298 1.00 44.47 214 PRO A N 1
ATOM 1683 C CA . PRO A 1 214 ? 20.959 -8.542 -19.903 1.00 44.47 214 PRO A CA 1
ATOM 1684 C C . PRO A 1 214 ? 21.821 -9.104 -21.038 1.00 44.47 214 PRO A C 1
ATOM 1686 O O . PRO A 1 214 ? 21.337 -9.289 -22.156 1.00 44.47 214 PRO A O 1
ATOM 1689 N N . THR A 1 215 ? 23.067 -9.473 -20.752 1.00 47.97 215 THR A N 1
ATOM 1690 C CA . THR A 1 215 ? 23.709 -10.564 -21.484 1.00 47.97 215 THR A CA 1
ATOM 1691 C C . THR A 1 215 ? 23.016 -11.846 -21.032 1.00 47.97 215 THR A C 1
ATOM 1693 O O . THR A 1 215 ? 23.481 -12.557 -20.146 1.00 47.97 215 THR A O 1
ATOM 1696 N N . ALA A 1 216 ? 21.825 -12.110 -21.584 1.00 50.03 216 ALA A N 1
ATOM 1697 C CA . ALA A 1 216 ? 21.189 -13.417 -21.444 1.00 50.03 216 ALA A CA 1
ATOM 1698 C C . ALA A 1 216 ? 22.225 -14.502 -21.797 1.00 50.03 216 ALA A C 1
ATOM 1700 O O . ALA A 1 216 ? 23.088 -14.230 -22.630 1.00 50.03 216 ALA A O 1
ATOM 1701 N N . PRO A 1 217 ? 22.184 -15.715 -21.218 1.00 50.75 217 PRO A N 1
ATOM 1702 C CA . PRO A 1 217 ? 22.995 -16.805 -21.736 1.00 50.75 217 PRO A CA 1
ATOM 1703 C C . PRO A 1 217 ? 22.643 -16.972 -23.214 1.00 50.75 217 PRO A C 1
ATOM 1705 O O . PRO A 1 217 ? 21.512 -17.277 -23.589 1.00 50.75 217 PRO A O 1
ATOM 1708 N N . VAL A 1 218 ? 23.613 -16.638 -24.047 1.00 63.47 218 VAL A N 1
ATOM 1709 C CA . VAL A 1 218 ? 23.484 -16.596 -25.487 1.00 63.47 218 VAL A CA 1
ATOM 1710 C C . VAL A 1 218 ? 24.004 -17.937 -25.989 1.00 63.47 218 VAL A C 1
ATOM 1712 O O . VAL A 1 218 ? 25.183 -18.244 -25.801 1.00 63.47 218 VAL A O 1
ATOM 1715 N N . ARG A 1 219 ? 23.146 -18.766 -26.595 1.00 73.50 219 ARG A N 1
ATOM 1716 C CA . ARG A 1 219 ? 23.628 -19.990 -27.242 1.00 73.50 219 ARG A CA 1
ATOM 1717 C C . ARG A 1 219 ? 24.225 -19.597 -28.587 1.00 73.50 219 ARG A C 1
ATOM 1719 O O . ARG A 1 219 ? 23.503 -19.155 -29.476 1.00 73.50 219 ARG A O 1
ATOM 1726 N N . VAL A 1 220 ? 25.537 -19.750 -28.729 1.00 80.44 220 VAL A N 1
ATOM 1727 C CA . VAL A 1 220 ? 26.217 -19.554 -30.013 1.00 80.44 220 VAL A CA 1
ATOM 1728 C C . VAL A 1 220 ? 25.875 -20.737 -30.915 1.00 80.44 220 VAL A C 1
ATOM 1730 O O . VAL A 1 220 ? 26.120 -21.887 -30.550 1.00 80.44 220 VAL A O 1
ATOM 1733 N N . LEU A 1 221 ? 25.250 -20.453 -32.056 1.00 81.50 221 LEU A N 1
ATOM 1734 C CA . LEU A 1 221 ? 24.877 -21.455 -33.055 1.00 81.50 221 LEU A CA 1
ATOM 1735 C C . LEU A 1 221 ? 25.972 -21.624 -34.109 1.00 81.50 221 LEU A C 1
ATOM 1737 O O . LEU A 1 221 ? 26.254 -22.741 -34.530 1.00 81.50 221 LEU A O 1
ATOM 1741 N N . GLU A 1 222 ? 26.580 -20.511 -34.517 1.00 84.44 222 GLU A N 1
ATOM 1742 C CA . GLU A 1 222 ? 27.643 -20.456 -35.517 1.00 84.44 222 GLU A CA 1
ATOM 1743 C C . GLU A 1 222 ? 28.567 -19.276 -35.203 1.00 84.44 222 GLU A C 1
ATOM 1745 O O . GLU A 1 222 ? 28.117 -18.247 -34.696 1.00 84.44 222 GLU A O 1
ATOM 1750 N N . GLU A 1 223 ? 29.853 -19.410 -35.509 1.00 88.69 223 GLU A N 1
ATOM 1751 C CA . GLU A 1 223 ? 30.839 -18.353 -35.312 1.00 88.69 223 GLU A CA 1
ATOM 1752 C C . GLU A 1 223 ? 31.929 -18.420 -36.385 1.00 88.69 223 GLU A C 1
ATOM 1754 O O . GLU A 1 223 ? 32.427 -19.500 -36.705 1.00 88.69 223 GLU A O 1
ATOM 1759 N N . ASP A 1 224 ? 32.307 -17.256 -36.913 1.00 87.19 224 ASP A N 1
ATOM 1760 C CA . ASP A 1 224 ? 33.478 -17.075 -37.766 1.00 87.19 224 ASP A CA 1
ATOM 1761 C C . ASP A 1 224 ? 34.363 -15.920 -37.257 1.00 87.19 224 ASP A C 1
ATOM 1763 O O . ASP A 1 224 ? 34.216 -15.437 -36.131 1.00 87.19 224 ASP A O 1
ATOM 1767 N N . ALA A 1 225 ? 35.351 -15.511 -38.059 1.00 87.88 225 ALA A N 1
ATOM 1768 C CA . ALA A 1 225 ? 36.316 -14.486 -37.669 1.00 87.88 225 ALA A CA 1
ATOM 1769 C C . ALA A 1 225 ? 35.690 -13.094 -37.462 1.00 87.88 225 ALA A C 1
ATOM 1771 O O . ALA A 1 225 ? 36.244 -12.295 -36.707 1.00 87.88 225 ALA A O 1
ATOM 1772 N N . LEU A 1 226 ? 34.561 -12.794 -38.114 1.00 84.50 226 LEU A N 1
ATOM 1773 C CA . LEU A 1 226 ? 33.967 -11.454 -38.141 1.00 84.50 226 LEU A CA 1
ATOM 1774 C C . LEU A 1 226 ? 32.656 -11.386 -37.357 1.00 84.50 226 LEU A C 1
ATOM 1776 O O . LEU A 1 226 ? 32.389 -10.377 -36.699 1.00 84.50 226 LEU A O 1
ATOM 1780 N N . VAL A 1 227 ? 31.847 -12.447 -37.397 1.00 83.38 227 VAL A N 1
ATOM 1781 C CA . VAL A 1 227 ? 30.496 -12.459 -36.827 1.00 83.38 227 VAL A CA 1
ATOM 1782 C C . VAL A 1 227 ? 30.201 -13.751 -36.070 1.00 83.38 227 VAL A C 1
ATOM 1784 O O . VAL A 1 227 ? 30.816 -14.794 -36.286 1.00 83.38 227 VAL A O 1
ATOM 1787 N N . ARG A 1 228 ? 29.210 -13.695 -35.184 1.00 84.00 228 ARG A N 1
ATOM 1788 C CA . ARG A 1 228 ? 28.608 -14.872 -34.558 1.00 84.00 228 ARG A CA 1
ATOM 1789 C C . ARG A 1 228 ? 27.090 -14.815 -34.639 1.00 84.00 228 ARG A C 1
ATOM 1791 O O . ARG A 1 228 ? 26.484 -13.746 -34.563 1.00 84.00 228 ARG A O 1
ATOM 1798 N N . VAL A 1 229 ? 26.486 -15.983 -34.794 1.00 83.75 229 VAL A N 1
ATOM 1799 C CA . VAL A 1 229 ? 25.040 -16.189 -34.823 1.00 83.75 229 VAL A CA 1
ATOM 1800 C C . VAL A 1 229 ? 24.631 -16.777 -33.498 1.00 83.75 229 VAL A C 1
ATOM 1802 O O . VAL A 1 229 ? 25.195 -17.773 -33.035 1.00 83.75 229 VAL A O 1
ATOM 1805 N N . VAL A 1 230 ? 23.629 -16.168 -32.891 1.00 76.62 230 VAL A N 1
ATOM 1806 C CA . VAL A 1 230 ? 23.237 -16.517 -31.549 1.00 76.62 230 VAL A CA 1
ATOM 1807 C C . VAL A 1 230 ? 21.736 -16.630 -31.365 1.00 76.62 230 VAL A C 1
ATOM 1809 O O . VAL A 1 230 ? 20.956 -15.898 -31.967 1.00 76.62 230 VAL A O 1
ATOM 1812 N N . GLU A 1 231 ? 21.344 -17.539 -30.484 1.00 73.19 231 GLU A N 1
ATOM 1813 C CA . GLU A 1 231 ? 19.972 -17.740 -30.034 1.00 73.19 231 GLU A CA 1
ATOM 1814 C C . GLU A 1 231 ? 19.844 -17.174 -28.606 1.00 73.19 231 GLU A C 1
ATOM 1816 O O . GLU A 1 231 ? 20.442 -17.716 -27.666 1.00 73.19 231 GLU A O 1
ATOM 1821 N N . PRO A 1 232 ? 19.123 -16.053 -28.406 1.00 62.72 232 PRO A N 1
ATOM 1822 C CA . PRO A 1 232 ? 18.846 -15.529 -27.075 1.00 62.72 232 PRO A CA 1
ATOM 1823 C C . PRO A 1 232 ? 17.955 -16.508 -26.303 1.00 62.72 232 PRO A C 1
ATOM 1825 O O . PRO A 1 232 ? 16.961 -16.990 -26.838 1.00 62.72 232 PRO A O 1
ATOM 1828 N N . ALA A 1 233 ? 18.230 -16.739 -25.015 1.00 56.81 233 ALA A N 1
ATOM 1829 C CA . ALA A 1 233 ? 17.453 -17.648 -24.156 1.00 56.81 233 ALA A CA 1
ATOM 1830 C C . ALA A 1 233 ? 15.995 -17.207 -23.853 1.00 56.81 233 ALA A C 1
ATOM 1832 O O . ALA A 1 233 ? 15.373 -17.698 -22.907 1.00 56.81 233 ALA A O 1
ATOM 1833 N N . LEU A 1 234 ? 15.427 -16.277 -24.626 1.00 51.03 234 LEU A N 1
ATOM 1834 C CA . LEU A 1 234 ? 14.042 -15.842 -24.481 1.00 51.03 234 LEU A CA 1
ATOM 1835 C C . LEU A 1 234 ? 13.106 -16.967 -24.934 1.00 51.03 234 LEU A C 1
ATOM 1837 O O . LEU A 1 234 ? 12.939 -17.221 -26.123 1.00 51.03 234 LEU A O 1
ATOM 1841 N N . ARG A 1 235 ? 12.452 -17.624 -23.971 1.00 47.75 235 ARG A N 1
ATOM 1842 C CA . ARG A 1 235 ? 11.387 -18.595 -24.244 1.00 47.75 235 ARG A CA 1
ATOM 1843 C C . ARG A 1 235 ? 10.166 -17.873 -24.821 1.00 47.75 235 ARG A C 1
ATOM 1845 O O . ARG A 1 235 ? 9.337 -17.352 -24.079 1.00 47.75 235 ARG A O 1
ATOM 1852 N N . ARG A 1 236 ? 10.052 -17.843 -26.147 1.00 48.84 236 ARG A N 1
ATOM 1853 C CA . ARG A 1 236 ? 8.845 -17.430 -26.880 1.00 48.84 236 ARG A CA 1
ATOM 1854 C C . ARG A 1 236 ? 8.410 -18.548 -27.828 1.00 48.84 236 ARG A C 1
ATOM 1856 O O . ARG A 1 236 ? 9.181 -19.454 -28.116 1.00 48.84 236 ARG A O 1
ATOM 1863 N N . ARG A 1 237 ? 7.173 -18.466 -28.333 1.00 47.03 237 ARG A N 1
ATOM 1864 C CA . ARG A 1 237 ? 6.646 -19.335 -29.410 1.00 47.03 237 ARG A CA 1
ATOM 1865 C C . ARG A 1 237 ? 7.329 -19.103 -30.775 1.00 47.03 237 ARG A C 1
ATOM 1867 O O . ARG A 1 237 ? 6.963 -19.748 -31.744 1.00 47.03 237 ARG A O 1
ATOM 1874 N N . VAL A 1 238 ? 8.287 -18.178 -30.847 1.00 52.00 238 VAL A N 1
ATOM 1875 C CA . VAL A 1 238 ? 8.972 -17.701 -32.056 1.00 52.00 238 VAL A CA 1
ATOM 1876 C C . VAL A 1 238 ? 10.477 -17.807 -31.813 1.00 52.00 238 VAL A C 1
ATOM 1878 O O . VAL A 1 238 ? 10.946 -17.438 -30.732 1.00 52.00 238 VAL A O 1
ATOM 1881 N N . VAL A 1 239 ? 11.225 -18.309 -32.798 1.00 60.22 239 VAL A N 1
ATOM 1882 C CA . VAL A 1 239 ? 12.689 -18.404 -32.724 1.00 60.22 239 VAL A CA 1
ATOM 1883 C C . VAL A 1 239 ? 13.279 -17.053 -33.126 1.00 60.22 239 VAL A C 1
ATOM 1885 O O . VAL A 1 239 ? 13.051 -16.560 -34.231 1.00 60.22 239 VAL A O 1
ATOM 1888 N N . HIS A 1 240 ? 14.049 -16.443 -32.226 1.00 64.75 240 HIS A N 1
ATOM 1889 C CA . HIS A 1 240 ? 14.787 -15.213 -32.508 1.00 64.75 240 HIS A CA 1
ATOM 1890 C C . HIS A 1 240 ? 16.268 -15.550 -32.688 1.00 64.75 240 HIS A C 1
ATOM 1892 O O . HIS A 1 240 ? 16.876 -16.120 -31.785 1.00 64.75 240 HIS A O 1
ATOM 1898 N N . LEU A 1 241 ? 16.854 -15.190 -33.832 1.00 70.69 241 LEU A N 1
ATOM 1899 C CA . LEU A 1 241 ? 18.284 -15.356 -34.097 1.00 70.69 241 LEU A CA 1
ATOM 1900 C C . LEU A 1 241 ? 18.940 -13.986 -34.240 1.00 70.69 241 LEU A C 1
ATOM 1902 O O . LEU A 1 241 ? 18.504 -13.159 -35.034 1.00 70.69 241 LEU A O 1
ATOM 1906 N N . ARG A 1 242 ? 20.017 -13.733 -33.503 1.00 74.56 242 ARG A N 1
ATOM 1907 C CA . ARG A 1 242 ? 20.800 -12.499 -33.621 1.00 74.56 242 ARG A CA 1
ATOM 1908 C C . ARG A 1 242 ? 22.123 -12.793 -34.316 1.00 74.56 242 ARG A C 1
ATOM 1910 O O . ARG A 1 242 ? 22.829 -13.711 -33.919 1.00 74.56 242 ARG A O 1
ATOM 1917 N N . VAL A 1 243 ? 22.462 -12.011 -35.337 1.00 77.25 243 VAL A N 1
ATOM 1918 C CA . VAL A 1 243 ? 23.805 -12.005 -35.932 1.00 77.25 243 VAL A CA 1
ATOM 1919 C C . VAL A 1 243 ? 24.534 -10.792 -35.369 1.00 77.25 243 VAL A C 1
ATOM 1921 O O . VAL A 1 243 ? 24.025 -9.678 -35.461 1.00 77.25 243 VAL A O 1
ATOM 1924 N N . GLU A 1 244 ? 25.687 -10.999 -34.742 1.00 73.19 244 GLU A N 1
ATOM 1925 C CA . GLU A 1 244 ? 26.439 -9.935 -34.075 1.00 73.19 244 GLU A CA 1
ATOM 1926 C C . GLU A 1 244 ? 27.934 -9.963 -34.404 1.00 73.19 244 GLU A C 1
ATOM 1928 O O . GLU A 1 244 ? 28.477 -11.042 -34.655 1.00 73.19 244 GLU A O 1
ATOM 1933 N N . PRO A 1 245 ? 28.618 -8.803 -34.431 1.00 75.44 245 PRO A N 1
ATOM 1934 C CA . PRO A 1 245 ? 30.048 -8.746 -34.686 1.00 75.44 245 PRO A CA 1
ATOM 1935 C C . PRO A 1 245 ? 30.828 -9.380 -33.532 1.00 75.44 245 PRO A C 1
ATOM 1937 O O . PRO A 1 245 ? 30.410 -9.359 -32.372 1.00 75.44 245 PRO A O 1
ATOM 1940 N N . ARG A 1 246 ? 31.995 -9.936 -33.858 1.00 80.50 246 ARG A N 1
ATOM 1941 C CA . ARG A 1 246 ? 32.943 -10.476 -32.874 1.00 80.50 246 ARG A CA 1
ATOM 1942 C C . ARG A 1 246 ? 33.701 -9.377 -32.135 1.00 80.50 246 ARG A C 1
ATOM 1944 O O . ARG A 1 246 ? 33.997 -9.528 -30.951 1.00 80.50 246 ARG A O 1
ATOM 1951 N N . ALA A 1 247 ? 34.004 -8.285 -32.830 1.00 71.75 247 ALA A N 1
ATOM 1952 C CA . ALA A 1 247 ? 34.576 -7.087 -32.235 1.00 71.75 247 ALA A CA 1
ATOM 1953 C C . ALA A 1 247 ? 33.482 -6.238 -31.574 1.00 71.75 247 ALA A C 1
ATOM 1955 O O . ALA A 1 247 ? 32.342 -6.204 -32.038 1.00 71.75 247 ALA A O 1
ATOM 1956 N N . ALA A 1 248 ? 33.834 -5.526 -30.503 1.00 61.03 248 ALA A N 1
ATOM 1957 C CA . ALA A 1 248 ? 32.954 -4.515 -29.934 1.00 61.03 248 ALA A CA 1
ATOM 1958 C C . ALA A 1 248 ? 32.855 -3.338 -30.913 1.00 61.03 248 ALA A C 1
ATOM 1960 O O . ALA A 1 248 ? 33.866 -2.719 -31.237 1.00 61.03 248 ALA A O 1
ATOM 1961 N N . VAL A 1 249 ? 31.643 -3.037 -31.377 1.00 58.66 249 VAL A N 1
ATOM 1962 C CA . VAL A 1 249 ? 31.374 -1.920 -32.289 1.00 58.66 249 VAL A CA 1
ATOM 1963 C C . VAL A 1 249 ? 30.305 -1.029 -31.661 1.00 58.66 249 VAL A C 1
ATOM 1965 O O . VAL A 1 249 ? 29.314 -1.537 -31.138 1.00 58.66 249 VAL A O 1
ATOM 1968 N N . ALA A 1 250 ? 30.515 0.289 -31.686 1.00 49.38 250 ALA A N 1
ATOM 1969 C CA . ALA A 1 250 ? 29.591 1.258 -31.095 1.00 49.38 250 ALA A CA 1
ATOM 1970 C C . ALA A 1 250 ? 28.342 1.503 -31.966 1.00 49.38 250 ALA A C 1
ATOM 1972 O O . ALA A 1 250 ? 27.251 1.695 -31.428 1.00 49.38 250 ALA A O 1
ATOM 1973 N N . SER A 1 251 ? 28.482 1.457 -33.296 1.00 55.97 251 SER A N 1
ATOM 1974 C CA . SER A 1 251 ? 27.387 1.584 -34.270 1.00 55.97 251 SER A CA 1
ATOM 1975 C C . SER A 1 251 ? 27.719 0.862 -35.588 1.00 55.97 251 SER A C 1
ATOM 1977 O O . SER A 1 251 ? 28.868 0.488 -35.813 1.00 55.97 251 SER A O 1
ATOM 1979 N N . LEU A 1 252 ? 26.749 0.663 -36.496 1.00 55.78 252 LEU A N 1
ATOM 1980 C CA . LEU A 1 252 ? 27.062 0.084 -37.815 1.00 55.78 252 LEU A CA 1
ATOM 1981 C C . LEU A 1 252 ? 27.880 1.061 -38.672 1.00 55.78 252 LEU A C 1
ATOM 1983 O O . LEU A 1 252 ? 28.687 0.622 -39.484 1.00 55.78 252 LEU A O 1
ATOM 1987 N N . ALA A 1 253 ? 27.684 2.370 -38.488 1.00 60.62 253 ALA A N 1
ATOM 1988 C CA . ALA A 1 253 ? 28.453 3.399 -39.183 1.00 60.62 253 ALA A CA 1
ATOM 1989 C C . ALA A 1 253 ? 29.944 3.363 -38.802 1.00 60.62 253 ALA A C 1
ATOM 1991 O O . ALA A 1 253 ? 30.794 3.648 -39.640 1.00 60.62 253 ALA A O 1
ATOM 1992 N N . ASP A 1 254 ? 30.248 2.939 -37.572 1.00 60.06 254 ASP A N 1
ATOM 1993 C CA . ASP A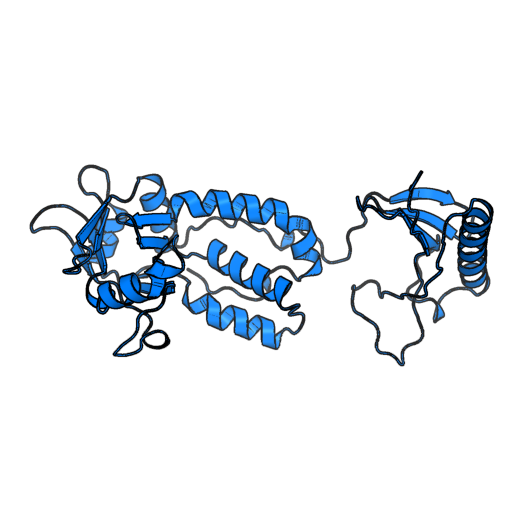 1 254 ? 31.614 2.760 -37.062 1.00 60.06 254 ASP A CA 1
ATOM 1994 C C . ASP A 1 254 ? 32.181 1.358 -37.351 1.00 60.06 254 ASP A C 1
ATOM 1996 O O . ASP A 1 254 ? 33.270 1.006 -36.895 1.00 60.06 254 ASP A O 1
ATOM 2000 N N . CYS A 1 255 ? 31.429 0.518 -38.065 1.00 67.38 255 CYS A N 1
ATOM 2001 C CA . CYS A 1 255 ? 31.811 -0.854 -38.359 1.00 67.38 255 CYS A CA 1
ATOM 2002 C C . CYS A 1 255 ? 32.753 -0.904 -39.565 1.00 67.38 255 CYS A C 1
ATOM 2004 O O . CYS A 1 255 ? 32.491 -0.282 -40.596 1.00 67.38 255 CYS A O 1
ATOM 2006 N N . GLU A 1 256 ? 33.825 -1.697 -39.480 1.00 79.44 256 GLU A N 1
ATOM 2007 C CA . GLU A 1 256 ? 34.658 -1.956 -40.653 1.00 79.44 256 GLU A CA 1
ATOM 2008 C C . GLU A 1 256 ? 33.800 -2.542 -41.792 1.00 79.44 256 GLU A C 1
ATOM 2010 O O . GLU A 1 256 ? 32.995 -3.449 -41.543 1.00 79.44 256 GLU A O 1
ATOM 2015 N N . PRO A 1 257 ? 33.976 -2.098 -43.054 1.00 81.31 257 PRO A N 1
ATOM 2016 C CA . PRO A 1 257 ? 33.132 -2.530 -44.171 1.00 81.31 257 PRO A CA 1
ATOM 2017 C C . PRO A 1 257 ? 33.029 -4.053 -44.331 1.00 81.31 257 PRO A C 1
ATOM 2019 O O . PRO A 1 257 ? 31.973 -4.569 -44.695 1.00 81.31 257 PRO A O 1
ATOM 2022 N N . ALA A 1 258 ? 34.106 -4.779 -44.017 1.00 83.88 258 ALA A N 1
ATOM 2023 C CA . ALA A 1 258 ? 34.134 -6.239 -44.052 1.00 83.88 258 ALA A CA 1
ATOM 2024 C C . ALA A 1 258 ? 33.205 -6.873 -43.002 1.00 83.88 258 ALA A C 1
ATOM 2026 O O . ALA A 1 258 ? 32.488 -7.826 -43.306 1.00 83.88 258 ALA A O 1
ATOM 2027 N N . VAL A 1 259 ? 33.175 -6.327 -41.783 1.00 77.88 259 VAL A N 1
ATOM 2028 C CA . VAL A 1 259 ? 32.303 -6.805 -40.702 1.00 77.88 259 VAL A CA 1
ATOM 2029 C C . VAL A 1 259 ? 30.844 -6.486 -41.034 1.00 77.88 259 VAL A C 1
ATOM 2031 O O . VAL A 1 259 ? 29.990 -7.365 -40.929 1.00 77.88 259 VAL A O 1
ATOM 2034 N N . ALA A 1 260 ? 30.556 -5.275 -41.523 1.00 75.12 260 ALA A N 1
ATOM 2035 C CA . ALA A 1 260 ? 29.212 -4.893 -41.957 1.00 75.12 260 ALA A CA 1
ATOM 2036 C C . ALA A 1 260 ? 28.686 -5.803 -43.084 1.00 75.12 260 ALA A C 1
ATOM 2038 O O . ALA A 1 260 ? 27.561 -6.300 -43.002 1.00 75.12 260 ALA A O 1
ATOM 2039 N N . ALA A 1 261 ? 29.504 -6.080 -44.106 1.00 80.31 261 ALA A N 1
ATOM 2040 C CA . ALA A 1 261 ? 29.146 -7.000 -45.186 1.00 80.31 261 ALA A CA 1
ATOM 2041 C C . ALA A 1 261 ? 28.852 -8.416 -44.657 1.00 80.31 261 ALA A C 1
ATOM 2043 O O . ALA A 1 261 ? 27.806 -8.984 -44.986 1.00 80.31 261 ALA A O 1
ATOM 2044 N N . ALA A 1 262 ? 29.711 -8.941 -43.776 1.00 84.06 262 ALA A N 1
ATOM 2045 C CA . ALA A 1 262 ? 29.550 -10.266 -43.179 1.00 84.06 262 ALA A CA 1
ATOM 2046 C C . ALA A 1 262 ? 28.240 -10.405 -42.381 1.00 84.06 262 ALA A C 1
ATOM 2048 O O . ALA A 1 262 ? 27.566 -11.434 -42.473 1.00 84.06 262 ALA A O 1
ATOM 2049 N N . LEU A 1 263 ? 27.830 -9.360 -41.652 1.00 76.31 263 LEU A N 1
ATOM 2050 C CA . LEU A 1 263 ? 26.568 -9.339 -40.902 1.00 76.31 263 LEU A CA 1
ATOM 2051 C C . LEU A 1 263 ? 25.356 -9.525 -41.829 1.00 76.31 263 LEU A C 1
ATOM 2053 O O . LEU A 1 263 ? 24.513 -10.394 -41.588 1.00 76.31 263 LEU A O 1
ATOM 2057 N N . PHE A 1 264 ? 25.291 -8.758 -42.923 1.00 75.50 264 PHE A N 1
ATOM 2058 C CA . PHE A 1 264 ? 24.186 -8.842 -43.885 1.00 75.50 264 PHE A CA 1
ATOM 2059 C C . PHE A 1 264 ? 24.204 -10.126 -44.711 1.00 75.50 264 PHE A C 1
ATOM 2061 O O . PHE A 1 264 ? 23.142 -10.662 -45.036 1.00 75.50 264 PHE A O 1
ATOM 2068 N N . GLU A 1 265 ? 25.380 -10.610 -45.104 1.00 83.31 265 GLU A N 1
ATOM 2069 C CA . GLU A 1 265 ? 25.505 -11.879 -45.823 1.00 83.31 265 GLU A CA 1
ATOM 2070 C C . GLU A 1 265 ? 25.038 -13.051 -44.964 1.00 83.31 265 GLU A C 1
ATOM 2072 O O . GLU A 1 265 ? 24.210 -13.844 -45.421 1.00 83.31 265 GLU A O 1
ATOM 2077 N N . LYS A 1 266 ? 25.467 -13.112 -43.697 1.00 83.31 266 LYS A N 1
ATOM 2078 C CA . LYS A 1 266 ? 25.047 -14.168 -42.770 1.00 83.31 266 LYS A CA 1
ATOM 2079 C C . LYS A 1 266 ? 23.541 -14.124 -42.506 1.00 83.31 266 LYS A C 1
ATOM 2081 O O . LYS A 1 266 ? 22.875 -15.153 -42.617 1.00 83.31 266 LYS A O 1
ATOM 2086 N N . ALA A 1 267 ? 22.980 -12.941 -42.235 1.00 75.31 267 ALA A N 1
ATOM 2087 C CA . ALA A 1 267 ? 21.543 -12.777 -42.004 1.00 75.31 267 ALA A CA 1
ATOM 2088 C C . ALA A 1 267 ? 20.699 -13.212 -43.218 1.00 75.31 267 ALA A C 1
ATOM 2090 O O . ALA A 1 267 ? 19.726 -13.958 -43.068 1.00 75.31 267 ALA A O 1
ATOM 2091 N N . ARG A 1 268 ? 21.098 -12.807 -44.434 1.00 77.94 268 ARG A N 1
ATOM 2092 C CA . ARG A 1 268 ? 20.428 -13.221 -45.680 1.00 77.94 268 ARG A CA 1
ATOM 2093 C C . ARG A 1 268 ? 20.562 -14.721 -45.939 1.00 77.94 268 ARG A C 1
ATOM 2095 O O . ARG A 1 268 ? 19.583 -15.345 -46.344 1.00 77.94 268 ARG A O 1
ATOM 2102 N N . GLY A 1 269 ? 21.732 -15.304 -45.678 1.00 81.38 269 GLY A N 1
ATOM 2103 C CA . GLY A 1 269 ? 21.967 -16.742 -45.826 1.00 81.38 269 GLY A CA 1
ATOM 2104 C C . GLY A 1 269 ? 21.066 -17.582 -44.918 1.00 81.38 269 GLY A C 1
ATOM 2105 O O . GLY A 1 269 ? 20.431 -18.532 -45.379 1.00 81.38 269 GLY A O 1
ATOM 2106 N N . ILE A 1 270 ? 20.935 -17.185 -43.647 1.00 77.50 270 ILE A N 1
ATOM 2107 C CA . ILE A 1 270 ? 20.039 -17.834 -42.678 1.00 77.50 270 ILE A CA 1
ATOM 2108 C C . ILE A 1 270 ? 18.583 -17.752 -43.152 1.00 77.50 270 ILE A C 1
ATOM 2110 O O . ILE A 1 270 ? 17.895 -18.774 -43.199 1.00 77.50 270 ILE A O 1
ATOM 2114 N N . ALA A 1 271 ? 18.125 -16.563 -43.557 1.00 70.31 271 ALA A N 1
ATOM 2115 C CA . ALA A 1 271 ? 16.766 -16.374 -44.060 1.00 70.31 271 ALA A CA 1
ATOM 2116 C C . ALA A 1 271 ? 16.485 -17.223 -45.314 1.00 70.31 271 ALA A C 1
ATOM 2118 O O . ALA A 1 271 ? 15.444 -17.875 -45.389 1.00 70.31 271 ALA A O 1
ATOM 2119 N N . GLY A 1 272 ? 17.431 -17.291 -46.258 1.00 72.88 272 GLY A N 1
ATOM 2120 C CA . GLY A 1 272 ? 17.322 -18.133 -47.453 1.00 72.88 272 GLY A CA 1
ATOM 2121 C C . GLY A 1 272 ? 17.244 -19.630 -47.134 1.00 72.88 272 GLY A C 1
ATOM 2122 O O . GLY A 1 272 ? 16.403 -20.337 -47.687 1.00 72.88 272 GLY A O 1
ATOM 2123 N N . SER A 1 273 ? 18.058 -20.111 -46.186 1.00 77.12 273 SER A N 1
ATOM 2124 C CA . SER A 1 273 ? 18.024 -21.504 -45.706 1.00 77.12 273 SER A CA 1
ATOM 2125 C C . SER A 1 273 ? 16.691 -21.873 -45.043 1.00 77.12 273 SER A C 1
ATOM 2127 O O . SER A 1 273 ? 16.247 -23.022 -45.102 1.00 77.12 273 SER A O 1
ATOM 2129 N N . LEU A 1 274 ? 16.041 -20.911 -44.391 1.00 72.25 274 LEU A N 1
ATOM 2130 C CA . LEU A 1 274 ? 14.753 -21.121 -43.728 1.00 72.25 274 LEU A CA 1
ATOM 2131 C C . LEU A 1 274 ? 13.599 -21.079 -44.726 1.00 72.25 274 LEU A C 1
ATOM 2133 O O . LEU A 1 274 ? 12.763 -21.982 -44.708 1.00 72.25 274 LEU A O 1
ATOM 2137 N N . ALA A 1 275 ? 13.640 -20.151 -45.682 1.00 68.31 275 ALA A N 1
ATOM 2138 C CA . ALA A 1 275 ? 12.702 -20.119 -46.799 1.00 68.31 275 ALA A CA 1
ATOM 2139 C C . ALA A 1 275 ? 12.743 -21.419 -47.628 1.00 68.31 275 ALA A C 1
ATOM 2141 O O . ALA A 1 275 ? 11.695 -21.971 -47.955 1.00 68.31 275 ALA A O 1
ATOM 2142 N N . ALA A 1 276 ? 13.936 -21.973 -47.889 1.00 72.88 276 ALA A N 1
ATOM 2143 C CA . ALA A 1 276 ? 14.098 -23.256 -48.585 1.00 72.88 276 ALA A CA 1
ATOM 2144 C C . ALA A 1 276 ? 13.482 -24.453 -47.832 1.00 72.88 276 ALA A C 1
ATOM 2146 O O . ALA A 1 276 ? 13.182 -25.478 -48.438 1.00 72.88 276 ALA A O 1
ATOM 2147 N N . ARG A 1 277 ? 13.275 -24.321 -46.515 1.00 76.69 277 ARG A N 1
ATOM 2148 C CA . ARG A 1 277 ? 12.613 -25.313 -45.653 1.00 76.69 277 ARG A CA 1
ATOM 2149 C C . ARG A 1 277 ? 11.128 -25.013 -45.420 1.00 76.69 277 ARG A C 1
ATOM 2151 O O . ARG A 1 277 ? 10.517 -25.646 -44.566 1.00 76.69 277 ARG A O 1
ATOM 2158 N N . GLY A 1 278 ? 10.554 -24.050 -46.145 1.00 68.31 278 GLY A N 1
ATOM 2159 C CA . GLY A 1 278 ? 9.154 -23.647 -45.999 1.00 68.31 278 GLY A CA 1
ATOM 2160 C C . GLY A 1 278 ? 8.864 -22.809 -44.750 1.00 68.31 278 GLY A C 1
ATOM 2161 O O . GLY A 1 278 ? 7.702 -22.626 -44.402 1.00 68.31 278 GLY A O 1
ATOM 2162 N N . VAL A 1 279 ? 9.893 -22.291 -44.070 1.00 64.88 279 VAL A N 1
ATOM 2163 C CA . VAL A 1 279 ? 9.737 -21.426 -42.893 1.00 64.88 279 VAL A CA 1
ATOM 2164 C C . VAL A 1 279 ? 9.743 -19.966 -43.335 1.00 64.88 279 VAL A C 1
ATOM 2166 O O . VAL A 1 279 ? 10.704 -19.500 -43.951 1.00 64.88 279 VAL A O 1
ATOM 2169 N N . ALA A 1 280 ? 8.686 -19.226 -42.997 1.00 61.09 280 ALA A N 1
ATOM 2170 C CA . ALA A 1 280 ? 8.617 -17.796 -43.259 1.00 61.09 280 ALA A CA 1
ATOM 2171 C C . ALA A 1 280 ? 9.661 -17.051 -42.408 1.00 61.09 280 ALA A C 1
ATOM 2173 O O . ALA A 1 280 ? 9.645 -17.079 -41.177 1.00 61.09 280 ALA A O 1
ATOM 2174 N N . ALA A 1 281 ? 10.593 -16.380 -43.079 1.00 56.94 281 ALA A N 1
ATOM 2175 C CA . ALA A 1 281 ? 11.681 -15.644 -42.453 1.00 56.94 281 ALA A CA 1
ATOM 2176 C C . ALA A 1 281 ? 11.634 -14.187 -42.896 1.00 56.94 281 ALA A C 1
ATOM 2178 O O . ALA A 1 281 ? 11.622 -13.905 -44.096 1.00 56.94 281 ALA A O 1
ATOM 2179 N N . ARG A 1 282 ? 11.660 -13.253 -41.944 1.00 57.94 282 ARG A N 1
ATOM 2180 C CA . ARG A 1 282 ? 11.805 -11.829 -42.246 1.00 57.94 282 ARG A CA 1
ATOM 2181 C C . ARG A 1 282 ? 13.082 -11.316 -41.599 1.00 57.94 282 ARG A C 1
ATOM 2183 O O . ARG A 1 282 ? 13.226 -11.333 -40.380 1.00 57.94 282 ARG A O 1
ATOM 2190 N N . VAL A 1 283 ? 14.002 -10.836 -42.429 1.00 56.47 283 VAL A N 1
ATOM 2191 C CA . VAL A 1 283 ? 15.120 -10.020 -41.953 1.00 56.47 283 VAL A CA 1
ATOM 2192 C C . VAL A 1 283 ? 14.567 -8.622 -41.728 1.00 56.47 283 VAL A C 1
ATOM 2194 O O . VAL A 1 283 ? 13.982 -8.030 -42.637 1.00 56.47 283 VAL A O 1
ATOM 2197 N N . VAL A 1 284 ? 14.703 -8.111 -40.518 1.00 51.22 284 VAL A N 1
ATOM 2198 C CA . VAL A 1 284 ? 14.341 -6.734 -40.186 1.00 51.22 284 VAL A CA 1
ATOM 2199 C C . VAL A 1 284 ? 15.688 -5.997 -39.936 1.00 51.22 284 VAL A C 1
ATOM 2201 O O . VAL A 1 284 ? 16.669 -6.667 -39.605 1.00 51.22 284 VAL A O 1
ATOM 2204 N N . GLY A 1 285 ? 15.757 -4.651 -40.094 1.00 48.84 285 GLY A N 1
ATOM 2205 C CA . GLY A 1 285 ? 16.782 -3.756 -39.471 1.00 48.84 285 GLY A CA 1
ATOM 2206 C C . GLY A 1 285 ? 16.334 -2.875 -38.231 1.00 48.84 285 GLY A C 1
ATOM 2207 O O . GLY A 1 285 ? 15.656 -1.878 -38.433 1.00 48.84 285 GLY A O 1
ATOM 2208 N N . VAL A 1 286 ? 16.717 -3.185 -36.975 1.00 44.50 286 VAL A N 1
ATOM 2209 C CA . VAL A 1 286 ? 16.379 -2.655 -35.639 1.00 44.50 286 VAL A CA 1
ATOM 2210 C C . VAL A 1 286 ? 17.705 -2.496 -34.969 1.00 44.50 286 VAL A C 1
ATOM 2212 O O . VAL A 1 286 ? 18.426 -3.466 -34.751 1.00 44.50 286 VAL A O 1
ATOM 2215 N N . PHE A 1 287 ? 17.977 -1.250 -34.638 1.00 46.91 287 PHE A N 1
ATOM 2216 C CA . PHE A 1 287 ? 19.299 -0.837 -34.303 1.00 46.91 287 PHE A CA 1
ATOM 2217 C C . PHE A 1 287 ? 19.313 -0.256 -32.875 1.00 46.91 287 PHE A C 1
ATOM 2219 O O . PHE A 1 287 ? 18.602 0.717 -32.620 1.00 46.91 287 PHE A O 1
ATOM 2226 N N . GLN A 1 288 ? 20.047 -0.855 -31.926 1.00 39.62 288 GLN A N 1
ATOM 2227 C CA . GLN A 1 288 ? 20.072 -0.414 -30.516 1.00 39.62 288 GLN A CA 1
ATOM 2228 C C . GLN A 1 288 ? 21.462 0.074 -30.099 1.00 39.62 288 GLN A C 1
ATOM 2230 O O . GLN A 1 288 ? 22.446 -0.651 -30.221 1.00 39.62 288 GLN A O 1
ATOM 2235 N N . ALA A 1 289 ? 21.530 1.291 -29.553 1.00 34.34 289 ALA A N 1
ATOM 2236 C CA . ALA A 1 289 ? 22.710 1.760 -28.839 1.00 34.34 289 ALA A CA 1
ATOM 2237 C C . ALA A 1 289 ? 22.903 0.942 -27.548 1.00 34.34 289 ALA A C 1
ATOM 2239 O O . ALA A 1 289 ? 21.942 0.424 -26.971 1.00 34.34 289 ALA A O 1
ATOM 2240 N N . ALA A 1 290 ? 24.151 0.829 -27.083 1.00 35.00 290 ALA A N 1
ATOM 2241 C CA . ALA A 1 290 ? 24.531 0.046 -25.900 1.00 35.00 290 ALA A CA 1
ATOM 2242 C C . ALA A 1 290 ? 23.792 0.452 -24.599 1.00 35.00 290 ALA A C 1
ATOM 2244 O O . ALA A 1 290 ? 23.840 -0.276 -23.607 1.00 35.00 290 ALA A O 1
ATOM 2245 N N . ASP A 1 291 ? 23.087 1.587 -24.607 1.00 33.78 291 ASP A N 1
ATOM 2246 C CA . ASP A 1 291 ? 22.301 2.147 -23.507 1.00 33.78 291 ASP A CA 1
ATOM 2247 C C . ASP A 1 291 ? 20.786 1.844 -23.579 1.00 33.78 291 ASP A C 1
ATOM 2249 O O . ASP A 1 291 ? 20.035 2.259 -22.696 1.00 33.78 291 ASP A O 1
ATOM 2253 N N . GLY A 1 292 ? 20.315 1.098 -24.586 1.00 36.66 292 GLY A N 1
ATOM 2254 C CA . GLY A 1 292 ? 18.926 0.633 -24.672 1.00 36.66 292 GLY A CA 1
ATOM 2255 C C . GLY A 1 292 ? 17.888 1.695 -25.060 1.00 36.66 292 GLY A C 1
ATOM 2256 O O . GLY A 1 292 ? 16.689 1.438 -24.913 1.00 36.66 292 GLY A O 1
ATOM 2257 N N . ARG A 1 293 ? 18.300 2.866 -25.569 1.00 34.41 293 ARG A N 1
ATOM 2258 C CA . ARG A 1 293 ? 17.377 3.875 -26.124 1.00 34.41 293 ARG A CA 1
ATOM 2259 C C . ARG A 1 293 ? 17.072 3.616 -27.604 1.00 34.41 293 ARG A C 1
ATOM 2261 O O . ARG A 1 293 ? 17.896 3.079 -28.341 1.00 34.41 293 ARG A O 1
ATOM 2268 N N . ALA A 1 294 ? 15.881 4.024 -28.049 1.00 34.78 294 ALA A N 1
ATOM 2269 C CA . ALA A 1 294 ? 15.561 4.108 -29.473 1.00 34.78 294 ALA A CA 1
ATOM 2270 C C . ALA A 1 294 ? 16.296 5.313 -30.083 1.00 34.78 294 ALA A C 1
ATOM 2272 O O . ALA A 1 294 ? 16.168 6.429 -29.577 1.00 34.78 294 ALA A O 1
ATOM 2273 N N . ALA A 1 295 ? 17.071 5.092 -31.146 1.00 32.72 295 ALA A N 1
ATOM 2274 C CA . ALA A 1 295 ? 17.726 6.174 -31.876 1.00 32.72 295 ALA A CA 1
ATOM 2275 C C . ALA A 1 295 ? 16.680 7.018 -32.641 1.00 32.72 295 ALA A C 1
ATOM 2277 O O . ALA A 1 295 ? 15.711 6.451 -33.156 1.00 32.72 295 ALA A O 1
ATOM 2278 N N . PRO A 1 296 ? 16.837 8.355 -32.717 1.00 28.80 296 PRO A N 1
ATOM 2279 C CA . PRO A 1 296 ? 15.958 9.206 -33.516 1.00 28.80 296 PRO A CA 1
ATOM 2280 C C . PRO A 1 296 ? 16.044 8.827 -35.002 1.00 28.80 296 PRO A C 1
ATOM 2282 O O . PRO A 1 296 ? 17.078 8.340 -35.458 1.00 28.80 296 PRO A O 1
ATOM 2285 N N . ALA A 1 297 ? 14.960 9.073 -35.748 1.00 34.16 297 ALA A N 1
ATOM 2286 C CA . ALA A 1 297 ? 14.760 8.644 -37.141 1.00 34.16 297 ALA A CA 1
ATOM 2287 C C . ALA A 1 297 ? 15.834 9.131 -38.141 1.00 34.16 297 ALA A C 1
ATOM 2289 O O . ALA A 1 297 ? 15.900 8.633 -39.263 1.00 34.16 297 ALA A O 1
ATOM 2290 N N . ASP A 1 298 ? 16.709 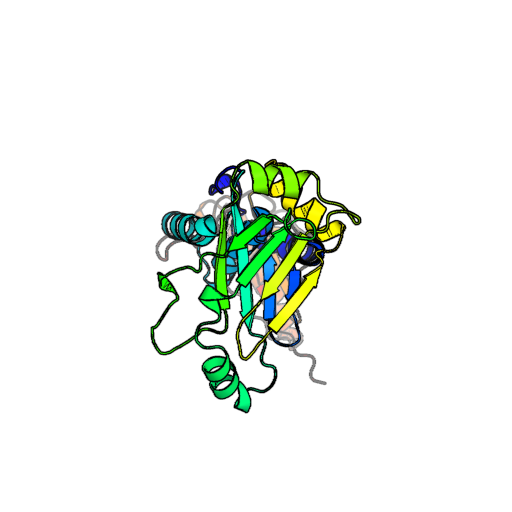10.040 -37.705 1.00 30.86 298 ASP A N 1
ATOM 2291 C CA . ASP A 1 298 ? 17.677 10.753 -38.536 1.00 30.86 298 ASP A CA 1
ATOM 2292 C C . ASP A 1 298 ? 19.134 10.373 -38.184 1.00 30.86 298 ASP A C 1
ATOM 2294 O O . ASP A 1 298 ? 20.083 10.918 -38.747 1.00 30.86 298 ASP A O 1
ATOM 2298 N N . ALA A 1 299 ? 19.335 9.431 -37.252 1.00 28.34 299 ALA A N 1
ATOM 2299 C CA . ALA A 1 299 ? 20.646 8.919 -36.861 1.00 28.34 299 ALA A CA 1
ATOM 2300 C C . ALA A 1 299 ? 20.921 7.565 -37.536 1.00 28.34 299 ALA A C 1
ATOM 2302 O O . ALA A 1 299 ? 20.172 6.603 -37.367 1.00 28.34 299 ALA A O 1
ATOM 2303 N N . GLY A 1 300 ? 22.013 7.482 -38.299 1.00 26.84 300 GLY A N 1
ATOM 2304 C CA . GLY A 1 300 ? 22.453 6.285 -39.018 1.00 26.84 300 GLY A CA 1
ATOM 2305 C C . GLY A 1 300 ? 22.685 5.059 -38.121 1.00 26.84 300 GLY A C 1
ATOM 2306 O O . GLY A 1 300 ? 23.779 4.850 -37.614 1.00 26.84 300 GLY A O 1
ATOM 2307 N N . ALA A 1 301 ? 21.626 4.265 -37.954 1.00 24.58 301 ALA A N 1
ATOM 2308 C CA . ALA A 1 301 ? 21.536 2.806 -37.827 1.00 24.58 301 ALA A CA 1
ATOM 2309 C C . ALA A 1 301 ? 22.728 2.021 -37.180 1.00 24.58 301 ALA A C 1
ATOM 2311 O O . ALA A 1 301 ? 23.742 1.788 -37.818 1.00 24.58 301 ALA A O 1
ATOM 2312 N N . ALA A 1 302 ? 22.544 1.448 -35.969 1.00 29.47 302 ALA A N 1
ATOM 2313 C CA . ALA A 1 302 ? 23.289 0.332 -35.270 1.00 29.47 302 ALA A CA 1
ATOM 2314 C C . ALA A 1 302 ? 22.713 -1.165 -35.180 1.00 29.47 302 ALA A C 1
ATOM 2316 O O . ALA A 1 302 ? 22.003 -1.455 -34.248 1.00 29.47 302 ALA A O 1
ATOM 2317 N N . LEU A 1 303 ? 23.035 -2.124 -36.083 1.00 31.59 303 LEU A N 1
ATOM 2318 C CA . LEU A 1 303 ? 22.766 -3.597 -36.172 1.00 31.59 303 LEU A CA 1
ATOM 2319 C C . LEU A 1 303 ? 21.427 -4.331 -35.780 1.00 31.59 303 LEU A C 1
ATOM 2321 O O . LEU A 1 303 ? 21.051 -4.298 -34.614 1.00 31.59 303 LEU A O 1
ATOM 2325 N N . GLU A 1 304 ? 20.855 -5.196 -36.667 1.00 37.16 304 GLU A N 1
ATOM 2326 C CA . GLU A 1 304 ? 19.647 -6.044 -36.400 1.00 37.16 304 GLU A CA 1
ATOM 2327 C C . GLU A 1 304 ? 19.749 -7.599 -36.456 1.00 37.16 304 GLU A C 1
ATOM 2329 O O . GLU A 1 304 ? 20.413 -8.202 -37.296 1.00 37.16 304 GLU A O 1
ATOM 2334 N N . VAL A 1 305 ? 18.947 -8.196 -35.558 1.00 37.75 305 VAL A N 1
ATOM 2335 C CA . VAL A 1 305 ? 18.336 -9.537 -35.397 1.00 37.75 305 VAL A CA 1
ATOM 2336 C C . VAL A 1 305 ? 17.449 -10.058 -36.568 1.00 37.75 305 VAL A C 1
ATOM 2338 O O . VAL A 1 305 ? 16.546 -9.398 -37.064 1.00 37.75 305 VAL A O 1
ATOM 2341 N N . VAL A 1 306 ? 17.566 -11.341 -36.924 1.00 36.88 306 VAL A N 1
ATOM 2342 C CA . VAL A 1 306 ? 16.571 -12.060 -37.749 1.00 36.88 306 VAL A CA 1
ATOM 2343 C C . VAL A 1 306 ? 15.473 -12.645 -36.840 1.00 36.88 306 VAL A C 1
ATOM 2345 O O . VAL A 1 306 ? 15.757 -13.463 -35.964 1.00 36.88 306 VAL A O 1
ATOM 2348 N N . SER A 1 307 ? 14.202 -12.274 -37.044 1.00 34.06 307 SER A N 1
ATOM 2349 C CA . SER A 1 307 ? 13.056 -12.976 -36.431 1.00 34.06 307 SER A CA 1
ATOM 2350 C C . SER A 1 307 ? 12.479 -14.013 -37.399 1.00 34.06 307 SER A C 1
ATOM 2352 O O . SER A 1 307 ? 12.279 -13.731 -38.582 1.00 34.06 307 SER A O 1
ATOM 2354 N N . LEU A 1 308 ? 12.213 -15.219 -36.894 1.00 32.41 308 LEU A N 1
ATOM 2355 C CA . LEU A 1 308 ? 11.677 -16.347 -37.656 1.00 32.41 308 LEU A CA 1
ATOM 2356 C C . LEU A 1 308 ? 10.367 -16.826 -37.045 1.00 32.41 308 LEU A C 1
ATOM 2358 O O . LEU A 1 308 ? 10.359 -17.426 -35.969 1.00 32.41 308 LEU A O 1
ATOM 2362 N N . GLU A 1 309 ? 9.265 -16.588 -37.751 1.00 31.08 309 GLU A N 1
ATOM 2363 C CA . GLU A 1 309 ? 7.957 -17.140 -37.410 1.00 31.08 309 GLU A CA 1
ATOM 2364 C C . GLU A 1 309 ? 7.793 -18.490 -38.117 1.00 31.08 309 GLU A C 1
ATOM 2366 O O . GLU A 1 309 ? 7.541 -18.566 -39.317 1.00 31.08 309 GLU A O 1
ATOM 2371 N N . ALA A 1 310 ? 7.957 -19.576 -37.362 1.00 28.73 310 ALA A N 1
ATOM 2372 C CA . ALA A 1 310 ? 7.601 -20.914 -37.812 1.00 28.73 310 ALA A CA 1
ATOM 2373 C C . ALA A 1 310 ? 6.295 -21.329 -37.122 1.00 28.73 310 ALA A C 1
ATOM 2375 O O . ALA A 1 310 ? 6.275 -21.525 -35.907 1.00 28.73 310 ALA A O 1
ATOM 2376 N N . SER A 1 311 ? 5.212 -21.454 -37.892 1.00 29.81 311 SER A N 1
ATOM 2377 C CA . SER A 1 311 ? 4.022 -22.195 -37.469 1.00 29.81 311 SER A CA 1
ATOM 2378 C C . SER A 1 311 ? 4.221 -23.660 -37.840 1.00 29.81 311 SER A C 1
ATOM 2380 O O . SER A 1 311 ? 4.478 -23.967 -39.004 1.00 29.81 311 SER A O 1
ATOM 2382 N N . THR A 1 312 ? 4.117 -24.565 -36.872 1.00 30.91 312 THR A N 1
ATOM 2383 C CA . THR A 1 312 ? 3.905 -25.988 -37.150 1.00 30.91 312 THR A CA 1
ATOM 2384 C C . THR A 1 312 ? 2.411 -26.265 -37.059 1.00 30.91 312 THR A C 1
ATOM 2386 O O . THR A 1 312 ? 1.950 -26.811 -36.061 1.00 30.91 312 THR A O 1
ATOM 2389 N N . ASP A 1 313 ? 1.664 -25.856 -38.083 1.00 30.91 313 ASP A N 1
ATOM 2390 C CA . ASP A 1 313 ? 0.392 -26.503 -38.399 1.00 30.91 313 ASP A CA 1
ATOM 2391 C C . ASP A 1 313 ? 0.671 -27.591 -39.440 1.00 30.91 313 ASP A C 1
ATOM 2393 O O . ASP A 1 313 ? 0.691 -27.352 -40.650 1.00 30.91 313 ASP A O 1
ATOM 2397 N N . ALA A 1 314 ? 0.946 -28.781 -38.908 1.00 33.00 314 ALA A N 1
ATOM 2398 C CA . ALA A 1 314 ? 0.526 -30.073 -39.435 1.00 33.00 314 ALA A CA 1
ATOM 2399 C C . ALA A 1 314 ? 0.242 -30.985 -38.234 1.00 33.00 314 ALA A C 1
ATOM 2401 O O . ALA A 1 314 ? 1.122 -31.061 -37.344 1.00 33.00 314 ALA A O 1
#

pLDDT: mean 81.35, std 20.02, range [24.58, 98.69]